Protein 1YOZ (pdb70)

B-factor: mean 30.0, std 10.06, range [9.99, 66.41]

Nearest PDB structures (foldseek):
  1yoz-assembly1_A  TM=1.009E+00  e=7.516E-15  Archaeoglobus fulgidus
  1yoz-assembly1_B  TM=9.860E-01  e=3.066E-13  Archaeoglobus fulgidus
  1yoz-assembly1_B  TM=1.009E+00  e=1.762E-16  Archaeoglobus fulgidus
  1yoz-assembly1_A  TM=9.860E-01  e=4.369E-13  Archaeoglobus fulgidus
  8g4c-assembly1_A  TM=3.241E-01  e=4.412E+00  Bacillus subtilis subsp. subtilis str. 168

InterPro domains:
  IPR013502 Uncharacterised protein AF0941 [PF14591] (1-114)
  IPR036564 AF0941-like superfamily [G3DSA:1.10.3200.10] (1-114)
  IPR036564 AF0941-like superfamily [SSF140726] (1-114)

Organism: Archaeoglobus fulgidus (strain ATCC 49558 / DSM 4304 / JCM 9628 / NBRC 100126 / VC-16) (NCBI:txid224325)

CATH classification: 1.10.3200.10

Radius of gyration: 17.91 Å; Cα contacts (8 Å, |Δi|>4): 258; chains: 2; bounding box: 42×48×42 Å

Solvent-accessible surface area: 12285 Å² total; per-residue (Å²): 44,69,63,10,11,5,1,40,0,21,21,76,16,4,36,2,67,102,65,103,84,65,55,143,69,3,73,145,6,12,26,49,163,56,0,33,90,34,1,75,63,2,0,112,75,0,11,71,16,63,130,72,61,163,14,128,95,110,30,0,73,18,0,0,72,15,0,69,54,16,0,94,63,23,0,52,86,17,0,58,112,0,35,96,51,13,93,81,125,92,153,74,79,1,70,105,140,29,21,82,84,0,7,90,48,0,44,148,14,48,162,107,38,92,49,70,9,10,0,0,19,0,20,19,123,13,3,40,6,40,98,61,114,98,62,34,127,79,0,50,154,6,0,46,51,118,50,0,20,110,24,2,72,56,4,2,111,62,0,19,74,21,57,111,69,67,161,10,122,91,109,19,0,77,16,0,1,52,12,0,47,45,12,1,84,44,31,0,51,89,28,0,92,97,0,52,109,26,0,90,87,135,69,70,131,4,139,56,141,18,41,89,103,20,23,88,86,0,11,118,53,0,38,172,20,40,148,55,107

Secondary structure (DSSP, 8-state):
--SB---HHHHHHHHHHTTSS-GGGHHHHT-HHHHHHHHHHHHHHHHHHHHTTSS-HHHHHHHHHHHHHHIIIIIHHHHHHHHHHHHTT------HHHHHHHHHHHHHHHHT-/---B---HHHHHHHHHHHTSS-GGGHHHHT-HHHHHHHHHHHHHHHHHHHHTTSS-HHHHHHHHHHHHHHHHHTHHHHHHHHHHHHHHTT--------HHHHHHHHHHHHHHHS--

Structure (mmCIF, N/CA/C/O backbone):
data_1YOZ
#
_entry.id   1YOZ
#
_cell.length_a   72.492
_cell.length_b   72.492
_cell.length_c   165.271
_cell.angle_alpha   90.00
_cell.angle_beta   90.00
_cell.angle_gamma   120.00
#
_symmetry.space_group_name_H-M   'P 61 2 2'
#
loop_
_entity.id
_entity.type
_entity.pdbx_description
1 polymer 'Hypothetical protein AF0941'
2 water water
#
loop_
_atom_site.group_PDB
_atom_site.id
_atom_site.type_symbol
_atom_site.label_atom_id
_atom_site.label_alt_id
_atom_site.label_comp_id
_atom_site.label_asym_id
_atom_site.label_entity_id
_atom_site.label_seq_id
_atom_site.pdbx_PDB_ins_code
_atom_site.Cartn_x
_atom_site.Cartn_y
_atom_site.Cartn_z
_atom_site.occupancy
_atom_site.B_iso_or_equiv
_atom_site.auth_seq_id
_atom_site.auth_comp_id
_atom_site.auth_asym_id
_atom_site.auth_atom_id
_atom_site.pdbx_PDB_model_num
ATOM 1 N N . GLY A 1 1 ? 24.343 37.614 13.486 1.00 28.16 9 GLY A N 1
ATOM 2 C CA . GLY A 1 1 ? 24.895 36.375 12.883 1.00 26.50 9 GLY A CA 1
ATOM 3 C C . GLY A 1 1 ? 24.539 36.376 11.410 1.00 26.21 9 GLY A C 1
ATOM 4 O O . GLY A 1 1 ? 23.635 37.103 10.972 1.00 26.69 9 GLY A O 1
ATOM 5 N N . HIS A 1 2 ? 25.243 35.557 10.629 1.00 25.04 10 HIS A N 1
ATOM 6 C CA . HIS A 1 2 ? 25.155 35.684 9.214 1.00 23.13 10 HIS A CA 1
ATOM 7 C C . HIS A 1 2 ? 25.704 34.538 8.362 1.00 20.20 10 HIS A C 1
ATOM 8 O O . HIS A 1 2 ? 25.731 34.701 7.159 1.00 18.66 10 HIS A O 1
ATOM 15 N N . MET A 1 3 ? 26.096 33.411 8.950 1.00 18.41 11 MET A N 1
ATOM 16 C CA . MET A 1 3 ? 26.667 32.333 8.145 1.00 18.87 11 MET A CA 1
ATOM 17 C C . MET A 1 3 ? 26.011 31.004 8.367 1.00 18.20 11 MET A C 1
ATOM 18 O O . MET A 1 3 ? 25.829 30.247 7.436 1.00 18.48 11 MET A O 1
ATOM 23 N N . LEU A 1 4 ? 25.628 30.700 9.616 1.00 17.17 12 LEU A N 1
ATOM 24 C CA . LEU A 1 4 ? 25.174 29.383 9.977 1.00 15.56 12 LEU A CA 1
ATOM 25 C C . LEU A 1 4 ? 23.737 29.046 9.526 1.00 14.22 12 LEU A C 1
ATOM 26 O O . LEU A 1 4 ? 22.788 29.765 9.877 1.00 14.26 12 LEU A O 1
ATOM 31 N N . TYR A 1 5 ? 23.588 27.948 8.796 1.00 13.08 13 TYR A N 1
ATOM 32 C CA . TYR A 1 5 ? 22.251 27.433 8.359 1.00 12.91 13 TYR A CA 1
ATOM 33 C C . TYR A 1 5 ? 22.229 25.943 8.071 1.00 15.64 13 TYR A C 1
ATOM 34 O O . TYR A 1 5 ? 22.363 25.495 6.902 1.00 15.25 13 TYR A O 1
ATOM 43 N N . ILE A 1 6 ? 22.070 25.140 9.136 1.00 14.78 14 ILE A N 1
ATOM 44 C CA . ILE A 1 6 ? 21.838 23.718 8.947 1.00 15.87 14 ILE A CA 1
ATOM 45 C C . ILE A 1 6 ? 20.385 23.586 8.549 1.00 15.87 14 ILE A C 1
ATOM 46 O O . ILE A 1 6 ? 19.515 24.262 9.138 1.00 17.45 14 ILE A O 1
ATOM 51 N N . ASN A 1 7 ? 20.133 22.767 7.531 1.00 14.48 15 ASN A N 1
ATOM 52 C CA . ASN A 1 7 ? 18.803 22.346 7.111 1.00 15.01 15 ASN A CA 1
ATOM 53 C C . ASN A 1 7 ? 18.975 21.085 6.240 1.00 16.48 15 ASN A C 1
ATOM 54 O O . ASN A 1 7 ? 19.338 21.185 5.032 1.00 15.81 15 ASN A O 1
ATOM 59 N N . SER A 1 8 ? 18.744 19.908 6.869 1.00 16.03 16 SER A N 1
ATOM 60 C CA . SER A 1 8 ? 18.992 18.564 6.292 1.00 16.45 16 SER A CA 1
ATOM 61 C C . SER A 1 8 ? 17.968 18.265 5.247 1.00 16.56 16 SER A C 1
ATOM 62 O O . SER A 1 8 ? 18.272 17.754 4.179 1.00 15.87 16 SER A O 1
ATOM 65 N N . PHE A 1 9 ? 16.723 18.617 5.526 1.00 15.90 17 PHE A N 1
ATOM 66 C CA . PHE A 1 9 ? 15.698 18.408 4.520 1.00 15.68 17 PHE A CA 1
ATOM 67 C C . PHE A 1 9 ? 15.954 19.108 3.166 1.00 16.21 17 PHE A C 1
ATOM 68 O O . PHE A 1 9 ? 15.834 18.461 2.098 1.00 16.80 17 PHE A O 1
ATOM 76 N N . LEU A 1 10 ? 16.187 20.417 3.239 1.00 13.79 18 LEU A N 1
ATOM 77 C CA . LEU A 1 10 ? 16.522 21.258 2.107 1.00 13.90 18 LEU A CA 1
ATOM 78 C C . LEU A 1 10 ? 17.741 20.712 1.305 1.00 14.21 18 LEU A C 1
ATOM 79 O O . LEU A 1 10 ? 17.658 20.537 0.097 1.00 13.94 18 LEU A O 1
ATOM 84 N N . ASP A 1 11 ? 18.848 20.433 1.985 1.00 14.63 19 ASP A N 1
ATOM 85 C CA . ASP A 1 11 ? 20.030 19.891 1.296 1.00 15.03 19 ASP A CA 1
ATOM 86 C C . ASP A 1 11 ? 19.764 18.527 0.619 1.00 16.08 19 ASP A C 1
ATOM 87 O O . ASP A 1 11 ? 20.241 18.286 -0.484 1.00 18.34 19 ASP A O 1
ATOM 92 N N . ARG A 1 12 ? 19.033 17.648 1.277 1.00 16.09 20 ARG A N 1
ATOM 93 C CA . ARG A 1 12 ? 18.643 16.363 0.691 1.00 19.78 20 ARG A CA 1
ATOM 94 C C . ARG A 1 12 ? 17.706 16.479 -0.483 1.00 19.76 20 ARG A C 1
ATOM 95 O O . ARG A 1 12 ? 17.744 15.654 -1.402 1.00 20.08 20 ARG A O 1
ATOM 103 N N . MET A 1 13 ? 16.797 17.448 -0.432 1.00 20.07 21 MET A N 1
ATOM 104 C CA . MET A 1 13 ? 15.961 17.729 -1.597 1.00 20.06 21 MET A CA 1
ATOM 105 C C . MET A 1 13 ? 16.813 18.178 -2.771 1.00 20.44 21 MET A C 1
ATOM 106 O O . MET A 1 13 ? 16.614 17.711 -3.903 1.00 21.56 21 MET A O 1
ATOM 111 N N . GLY A 1 14 ? 17.740 19.094 -2.501 1.00 19.77 22 GLY A N 1
ATOM 112 C CA . GLY A 1 14 ? 18.678 19.621 -3.522 1.00 20.34 22 GLY A CA 1
ATOM 113 C C . GLY A 1 14 ? 19.563 18.528 -4.156 1.00 19.88 22 GLY A C 1
ATOM 114 O O . GLY A 1 14 ? 19.786 18.529 -5.388 1.00 19.59 22 GLY A O 1
ATOM 115 N N . GLU A 1 15 ? 20.030 17.576 -3.345 1.00 20.24 23 GLU A N 1
ATOM 116 C CA . GLU A 1 15 ? 20.799 16.409 -3.863 1.00 19.30 23 GLU A CA 1
ATOM 117 C C . GLU A 1 15 ? 19.992 15.625 -4.921 1.00 19.96 23 GLU A C 1
ATOM 118 O O . GLU A 1 15 ? 20.547 15.209 -5.984 1.00 20.21 23 GLU A O 1
ATOM 124 N N . ILE A 1 16 ? 18.711 15.424 -4.647 1.00 19.16 24 ILE A N 1
ATOM 125 C CA . ILE A 1 16 ? 17.838 14.611 -5.510 1.00 20.22 24 ILE A CA 1
ATOM 126 C C . ILE A 1 16 ? 17.519 15.394 -6.774 1.00 21.80 24 ILE A C 1
ATOM 127 O O . ILE A 1 16 ? 17.620 14.865 -7.873 1.00 20.33 24 ILE A O 1
ATOM 132 N N . ILE A 1 17 ? 17.170 16.666 -6.614 1.00 22.71 25 ILE A N 1
ATOM 133 C CA . ILE A 1 17 ? 16.817 17.508 -7.748 1.00 25.32 25 ILE A CA 1
ATOM 134 C C . ILE A 1 17 ? 18.007 17.768 -8.708 1.00 26.08 25 ILE A C 1
ATOM 135 O O . ILE A 1 17 ? 17.820 17.887 -9.933 1.00 26.49 25 ILE A O 1
ATOM 140 N N . ARG A 1 18 ? 19.209 17.891 -8.152 1.00 25.72 26 ARG A N 1
ATOM 141 C CA . ARG A 1 18 ? 20.427 18.028 -8.963 1.00 27.26 26 ARG A CA 1
ATOM 142 C C . ARG A 1 18 ? 20.860 16.693 -9.618 1.00 27.61 26 ARG A C 1
ATOM 143 O O . ARG A 1 18 ? 21.847 16.659 -10.359 1.00 29.16 26 ARG A O 1
ATOM 151 N N . GLY A 1 19 ? 20.144 15.607 -9.323 1.00 27.59 27 GLY A N 1
ATOM 152 C CA . GLY A 1 19 ? 20.466 14.308 -9.903 1.00 27.61 27 GLY A CA 1
ATOM 153 C C . GLY A 1 19 ? 21.747 13.742 -9.328 1.00 27.99 27 GLY A C 1
ATOM 154 O O . GLY A 1 19 ? 22.402 12.899 -9.981 1.00 28.43 27 GLY A O 1
ATOM 155 N N . GLU A 1 20 ? 22.104 14.188 -8.112 1.00 26.54 28 GLU A N 1
ATOM 156 C CA . GLU A 1 20 ? 23.268 13.632 -7.396 1.00 25.93 28 GLU A CA 1
ATOM 157 C C . GLU A 1 20 ? 22.924 12.409 -6.582 1.00 25.47 28 GLU A C 1
ATOM 158 O O . GLU A 1 20 ? 23.807 11.661 -6.200 1.00 25.80 28 GLU A O 1
ATOM 164 N N . LYS A 1 21 ? 21.646 12.214 -6.290 1.00 24.86 29 LYS A N 1
ATOM 165 C CA . LYS A 1 21 ? 21.191 11.014 -5.579 1.00 24.91 29 LYS A CA 1
ATOM 166 C C . LYS A 1 21 ? 19.946 10.514 -6.263 1.00 24.61 29 LYS A C 1
ATOM 167 O O . LYS A 1 21 ? 19.220 11.293 -6.858 1.00 23.91 29 LYS A O 1
ATOM 173 N N . SER A 1 22 ? 19.700 9.209 -6.165 1.00 24.94 30 SER A N 1
ATOM 174 C CA . SER A 1 22 ? 18.600 8.552 -6.846 1.00 25.50 30 SER A CA 1
ATOM 175 C C . SER A 1 22 ? 17.255 9.157 -6.471 1.00 26.87 30 SER A C 1
ATOM 176 O O . SER A 1 22 ? 17.012 9.434 -5.316 1.00 27.03 30 SER A O 1
ATOM 179 N N . VAL A 1 23 ? 16.373 9.318 -7.443 1.00 29.15 31 VAL A N 1
ATOM 180 C CA . VAL A 1 23 ? 14.985 9.739 -7.195 1.00 30.75 31 VAL A CA 1
ATOM 181 C C . VAL A 1 23 ? 14.203 8.760 -6.274 1.00 32.35 31 VAL A C 1
ATOM 182 O O . VAL A 1 23 ? 13.187 9.125 -5.674 1.00 32.82 31 VAL A O 1
ATOM 186 N N . GLU A 1 24 ? 14.723 7.550 -6.106 1.00 33.32 32 GLU A N 1
ATOM 187 C CA . GLU A 1 24 ? 14.167 6.563 -5.196 1.00 35.17 32 GLU A CA 1
ATOM 188 C C . GLU A 1 24 ? 14.193 7.073 -3.758 1.00 35.07 32 GLU A C 1
ATOM 189 O O . GLU A 1 24 ? 13.317 6.773 -2.955 1.00 35.28 32 GLU A O 1
ATOM 195 N N . GLU A 1 25 ? 15.199 7.876 -3.455 1.00 35.39 33 GLU A N 1
ATOM 196 C CA . GLU A 1 25 ? 15.367 8.446 -2.141 1.00 34.99 33 GLU A CA 1
ATOM 197 C C . GLU A 1 25 ? 14.233 9.390 -1.737 1.00 34.29 33 GLU A C 1
ATOM 198 O O . GLU A 1 25 ? 14.058 9.637 -0.544 1.00 34.95 33 GLU A O 1
ATOM 204 N N . ALA A 1 26 ? 13.464 9.894 -2.709 1.00 33.19 34 ALA A N 1
ATOM 205 C CA . ALA A 1 26 ? 12.359 10.821 -2.439 1.00 32.83 34 ALA A CA 1
ATOM 206 C C . ALA A 1 26 ? 11.316 10.201 -1.519 1.00 33.96 34 ALA A C 1
ATOM 207 O O . ALA A 1 26 ? 10.635 10.926 -0.777 1.00 33.55 34 ALA A O 1
ATOM 209 N N . ASP A 1 27 ? 11.237 8.864 -1.549 1.00 34.29 35 ASP A N 1
ATOM 210 C CA . ASP A 1 27 ? 10.234 8.120 -0.835 1.00 35.49 35 ASP A CA 1
ATOM 211 C C . ASP A 1 27 ? 10.393 8.234 0.690 1.00 35.20 35 ASP A C 1
ATOM 212 O O . ASP A 1 27 ? 9.409 8.553 1.392 1.00 34.23 35 ASP A O 1
ATOM 217 N N . LYS A 1 28 ? 11.598 7.948 1.198 1.00 34.02 36 LYS A N 1
ATOM 218 C CA . LYS A 1 28 ? 11.868 8.118 2.620 1.00 34.14 36 LYS A CA 1
ATOM 219 C C . LYS A 1 28 ? 11.829 9.592 2.999 1.00 33.75 36 LYS A C 1
ATOM 220 O O . LYS A 1 28 ? 11.356 9.942 4.070 1.00 33.70 36 LYS A O 1
ATOM 226 N N . LEU A 1 29 ? 12.327 10.450 2.115 1.00 33.49 37 LEU A N 1
ATOM 227 C CA . LEU A 1 29 ? 12.291 11.892 2.354 1.00 32.51 37 LEU A CA 1
ATOM 228 C C . LEU A 1 29 ? 10.873 12.423 2.424 1.00 32.96 37 LEU A C 1
ATOM 229 O O . LEU A 1 29 ? 10.602 13.308 3.199 1.00 33.76 37 LEU A O 1
ATOM 234 N N . LEU A 1 30 ? 9.955 11.900 1.614 1.00 33.42 38 LEU A N 1
ATOM 235 C CA . LEU A 1 30 ? 8.633 12.507 1.580 1.00 33.77 38 LEU A CA 1
ATOM 236 C C . LEU A 1 30 ? 7.693 11.959 2.654 1.00 33.80 38 LEU A C 1
ATOM 237 O O . LEU A 1 30 ? 6.489 12.161 2.606 1.00 34.63 38 LEU A O 1
ATOM 242 N N . ASP A 1 31 ? 8.295 11.295 3.629 1.00 33.46 39 ASP A N 1
ATOM 243 C CA . ASP A 1 31 ? 7.624 10.713 4.763 1.00 33.04 39 ASP A CA 1
ATOM 244 C C . ASP A 1 31 ? 7.584 11.698 5.930 1.00 31.75 39 ASP A C 1
ATOM 245 O O . ASP A 1 31 ? 8.611 11.984 6.514 1.00 32.44 39 ASP A O 1
ATOM 250 N N . GLN A 1 32 ? 6.407 12.180 6.311 1.00 31.32 40 GLN A N 1
ATOM 251 C CA . GLN A 1 32 ? 6.343 13.257 7.317 1.00 30.36 40 GLN A CA 1
ATOM 252 C C . GLN A 1 32 ? 6.984 12.968 8.688 1.00 30.39 40 GLN A C 1
ATOM 253 O O . GLN A 1 32 ? 7.479 13.884 9.360 1.00 30.81 40 GLN A O 1
ATOM 259 N N . LYS A 1 33 ? 6.993 11.697 9.085 1.00 30.14 41 LYS A N 1
ATOM 260 C CA . LYS A 1 33 ? 7.629 11.255 10.298 1.00 29.60 41 LYS A CA 1
ATOM 261 C C . LYS A 1 33 ? 9.134 11.396 10.183 1.00 28.69 41 LYS A C 1
ATOM 262 O O . LYS A 1 33 ? 9.781 11.835 11.128 1.00 27.33 41 LYS A O 1
ATOM 268 N N . ASN A 1 34 ? 9.710 10.997 9.050 1.00 26.92 42 ASN A N 1
ATOM 269 C CA . ASN A 1 34 ? 11.143 11.217 8.854 1.00 27.00 42 ASN A CA 1
ATOM 270 C C . ASN A 1 34 ? 11.451 12.718 8.765 1.00 25.14 42 ASN A C 1
ATOM 271 O O . ASN A 1 34 ? 12.475 13.156 9.242 1.00 25.79 42 ASN A O 1
ATOM 276 N N . ILE A 1 35 ? 10.584 13.492 8.121 1.00 25.49 43 ILE A N 1
ATOM 277 C CA . ILE A 1 35 ? 10.796 14.939 8.005 1.00 25.01 43 ILE A CA 1
ATOM 278 C C . ILE A 1 35 ? 10.829 15.598 9.396 1.00 25.69 43 ILE A C 1
ATOM 279 O O . ILE A 1 35 ? 11.769 16.306 9.758 1.00 24.17 43 ILE A O 1
ATOM 284 N N . PHE A 1 36 ? 9.795 15.316 10.188 1.00 26.64 44 PHE A N 1
ATOM 285 C CA . PHE A 1 36 ? 9.765 15.765 11.575 1.00 26.69 44 PHE A CA 1
ATOM 286 C C . PHE A 1 36 ? 11.068 15.378 12.300 1.00 26.59 44 PHE A C 1
ATOM 287 O O . PHE A 1 36 ? 11.719 16.211 12.928 1.00 24.93 44 PHE A O 1
ATOM 295 N N . GLU A 1 37 ? 11.496 14.120 12.171 1.0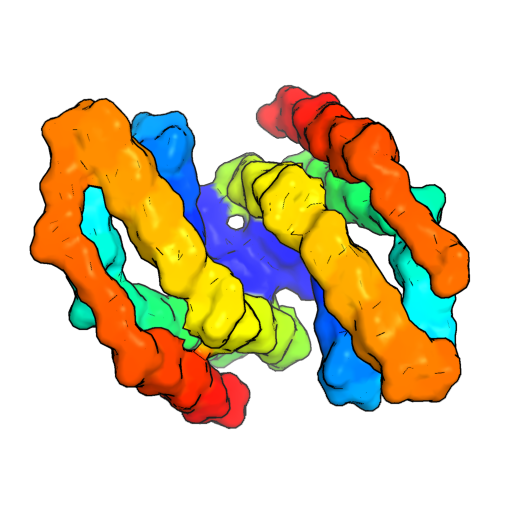0 26.76 45 GLU A N 1
ATOM 296 C CA . GLU A 1 37 ? 12.766 13.717 12.786 1.00 26.80 45 GLU A CA 1
ATOM 297 C C . GLU A 1 37 ? 14.007 14.456 12.275 1.00 25.87 45 GLU A C 1
ATOM 298 O O . GLU A 1 37 ? 14.942 14.691 13.052 1.00 26.08 45 GLU A O 1
ATOM 304 N N . MET A 1 38 ? 14.071 14.736 10.960 1.00 24.16 46 MET A N 1
ATOM 305 C CA . MET A 1 38 ? 15.214 15.442 10.388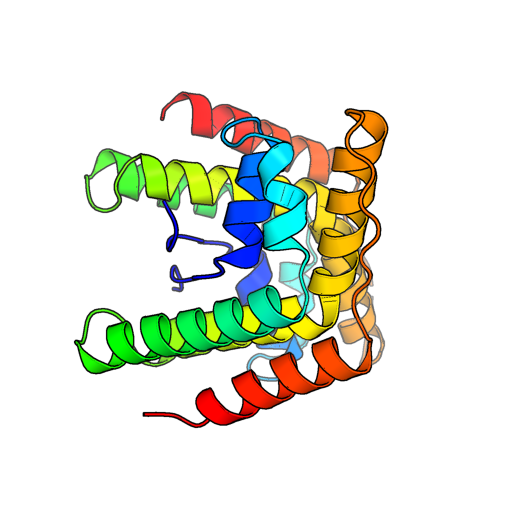 1.00 23.13 46 MET A CA 1
ATOM 306 C C . MET A 1 38 ? 15.405 16.783 11.055 1.00 21.96 46 MET A C 1
ATOM 307 O O . MET A 1 38 ? 16.516 17.174 11.364 1.00 22.73 46 MET A O 1
ATOM 312 N N . PHE A 1 39 ? 14.304 17.520 11.181 1.00 21.74 47 PHE A N 1
ATOM 313 C CA . PHE A 1 39 ? 14.306 18.834 11.854 1.00 21.83 47 PHE A CA 1
ATOM 314 C C . PHE A 1 39 ? 14.647 18.759 13.319 1.00 22.32 47 PHE A C 1
ATOM 315 O O . PHE A 1 39 ? 15.375 19.591 13.824 1.00 22.78 47 PHE A O 1
ATOM 323 N N . ARG A 1 40 ? 14.198 17.697 13.994 1.00 23.31 48 ARG A N 1
ATOM 324 C CA . ARG A 1 40 ? 14.607 17.492 15.390 1.00 24.19 48 ARG A CA 1
ATOM 325 C C . ARG A 1 40 ? 16.102 17.384 15.549 1.00 23.55 48 ARG A C 1
ATOM 326 O O . ARG A 1 40 ? 16.702 18.054 16.382 1.00 22.79 48 ARG A O 1
ATOM 334 N N . SER A 1 41 ? 16.700 16.531 14.724 1.00 23.42 49 SER A N 1
ATOM 335 C CA . SER A 1 41 ? 18.142 16.343 14.665 1.00 23.25 49 SER A CA 1
ATOM 336 C C . SER A 1 41 ? 18.907 17.652 14.323 1.00 21.75 49 SER A C 1
ATOM 337 O O . SER A 1 41 ? 19.896 18.009 14.960 1.00 21.07 49 SER A O 1
ATOM 340 N N . ASP A 1 42 ? 18.423 18.376 13.310 1.00 21.23 50 ASP A N 1
ATOM 341 C CA . ASP A 1 42 ? 18.907 19.723 13.012 1.00 19.72 50 ASP A CA 1
ATOM 342 C C . ASP A 1 42 ? 18.872 20.565 14.263 1.00 19.55 50 ASP A C 1
ATOM 343 O O . ASP A 1 42 ? 19.899 21.142 14.646 1.00 17.36 50 ASP A O 1
ATOM 348 N N . CYS A 1 43 ? 17.714 20.603 14.939 1.00 20.41 51 CYS A N 1
ATOM 349 C CA . CYS A 1 43 ? 17.640 21.403 16.190 1.00 21.64 51 CYS A CA 1
ATOM 350 C C . CYS A 1 43 ? 18.680 20.968 17.203 1.00 22.69 51 CYS A C 1
ATOM 351 O O . CYS A 1 43 ? 19.362 21.816 17.781 1.00 22.00 51 CYS A O 1
ATOM 354 N N . GLU A 1 44 ? 18.841 19.647 17.356 1.00 24.22 52 GLU A N 1
ATOM 355 C CA . GLU A 1 44 ? 19.754 19.108 18.369 1.00 27.07 52 GLU A CA 1
ATOM 356 C C . GLU A 1 44 ? 21.169 19.470 17.996 1.00 26.83 52 GLU A C 1
ATOM 357 O O . GLU A 1 44 ? 21.955 19.814 18.862 1.00 27.57 52 GLU A O 1
ATOM 363 N N . GLU A 1 45 ? 21.494 19.383 16.696 1.00 26.84 53 GLU A N 1
ATOM 364 C CA . GLU A 1 45 ? 22.841 19.697 16.220 1.00 25.86 53 GLU A CA 1
ATOM 365 C C . GLU A 1 45 ? 23.167 21.164 16.404 1.00 24.31 53 GLU A C 1
ATOM 366 O O . GLU A 1 45 ? 24.232 21.495 16.883 1.00 24.14 53 GLU A O 1
ATOM 372 N N . ILE A 1 46 ? 22.237 22.051 16.069 1.00 24.14 54 ILE A N 1
ATOM 373 C CA . ILE A 1 46 ? 22.466 23.496 16.179 1.00 23.50 54 ILE A CA 1
ATOM 374 C C . ILE A 1 46 ? 22.718 23.891 17.637 1.00 24.41 54 ILE A C 1
ATOM 375 O O . ILE A 1 46 ? 23.662 24.652 17.988 1.00 23.70 54 ILE A O 1
ATOM 380 N N . LEU A 1 47 ? 21.853 23.344 18.485 1.00 25.75 55 LEU A N 1
ATOM 381 C CA . LEU A 1 47 ? 21.953 23.540 19.929 1.00 27.72 55 LEU A CA 1
ATOM 382 C C . LEU A 1 47 ? 23.282 23.047 20.499 1.00 27.43 55 LEU A C 1
ATOM 383 O O . LEU A 1 47 ? 23.870 23.741 21.326 1.00 26.85 55 LEU A O 1
ATOM 388 N N . ASN A 1 48 ? 23.732 21.861 20.067 1.00 28.45 56 ASN A N 1
ATOM 389 C CA . ASN A 1 48 ? 25.056 21.344 20.454 1.00 29.97 56 ASN A CA 1
ATOM 390 C C . ASN A 1 48 ? 26.194 22.261 20.081 1.00 30.49 56 ASN A C 1
ATOM 391 O O . ASN A 1 48 ? 27.091 22.465 20.894 1.00 30.69 56 ASN A O 1
ATOM 396 N N . LEU A 1 49 ? 26.137 22.869 18.884 1.00 30.21 57 LEU A N 1
ATOM 397 C CA . LEU A 1 49 ? 27.103 23.929 18.485 1.00 29.04 57 LEU A CA 1
ATOM 398 C C . LEU A 1 49 ? 27.150 25.096 19.453 1.00 29.49 57 LEU A C 1
ATOM 399 O O . LEU A 1 49 ? 28.224 25.613 19.766 1.00 29.09 57 LEU A O 1
ATOM 404 N N . TYR A 1 50 ? 25.979 25.543 19.905 1.00 30.13 58 TYR A N 1
ATOM 405 C CA . TYR A 1 50 ? 25.896 26.578 20.912 1.00 30.56 58 TYR A CA 1
ATOM 406 C C . TYR A 1 50 ? 26.475 26.091 22.260 1.00 31.13 58 TYR A C 1
ATOM 407 O O . TYR A 1 50 ? 27.311 26.745 22.833 1.00 30.63 58 TYR A O 1
ATOM 416 N N . LYS A 1 51 ? 26.034 24.926 22.731 1.00 32.62 59 LYS A N 1
ATOM 417 C CA . LYS A 1 51 ? 26.459 24.403 24.026 1.00 34.21 59 LYS A CA 1
ATOM 418 C C . LYS A 1 51 ? 27.977 24.231 24.103 1.00 35.16 59 LYS A C 1
ATOM 419 O O . LYS A 1 51 ? 28.590 24.622 25.097 1.00 36.15 59 LYS A O 1
ATOM 425 N N . SER A 1 52 ? 28.583 23.737 23.027 1.00 35.23 60 SER A N 1
ATOM 426 C CA . SER A 1 52 ? 30.014 23.492 22.973 1.00 35.99 60 SER A CA 1
ATOM 427 C C . SER A 1 52 ? 30.849 24.723 22.633 1.00 36.42 60 SER A C 1
ATOM 428 O O . SER A 1 52 ? 32.071 24.625 22.498 1.00 36.68 60 SER A O 1
ATOM 431 N N . GLY A 1 53 ? 30.194 25.862 22.447 1.00 35.60 61 GLY A N 1
ATOM 432 C CA . GLY A 1 53 ? 30.878 27.079 22.001 1.00 34.81 61 GLY A CA 1
ATOM 433 C C . GLY A 1 53 ? 31.415 27.111 20.572 1.00 34.54 61 GLY A C 1
ATOM 434 O O . GLY A 1 53 ? 32.119 28.052 20.218 1.00 34.12 61 GLY A O 1
ATOM 435 N N . LYS A 1 54 ? 31.090 26.092 19.766 1.00 34.41 62 LYS A N 1
ATOM 436 C CA . LYS A 1 54 ? 31.579 25.978 18.392 1.00 34.21 62 LYS A CA 1
ATOM 437 C C . LYS A 1 54 ? 30.961 26.997 17.448 1.00 34.03 62 LYS A C 1
ATOM 438 O O . LYS A 1 54 ? 31.574 27.397 16.478 1.00 34.42 62 LYS A O 1
ATOM 444 N N . ALA A 1 55 ? 29.727 27.392 17.734 1.00 33.18 63 ALA A N 1
ATOM 445 C CA . ALA A 1 55 ? 29.062 28.456 17.023 1.00 32.24 63 ALA A CA 1
ATOM 446 C C . ALA A 1 55 ? 28.592 29.440 18.050 1.00 31.26 63 ALA A C 1
ATOM 447 O O . ALA A 1 55 ? 28.019 29.057 19.065 1.00 31.27 63 ALA A O 1
ATOM 449 N N . GLU A 1 56 ? 28.819 30.711 17.796 1.00 30.94 64 GLU A N 1
ATOM 450 C CA . GLU A 1 56 ? 28.283 31.720 18.685 1.00 32.54 64 GLU A CA 1
ATOM 451 C C . GLU A 1 56 ? 26.765 31.777 18.707 1.00 31.26 64 GLU A C 1
ATOM 452 O O . GLU A 1 56 ? 26.099 31.471 17.720 1.00 28.73 64 GLU A O 1
ATOM 458 N N . LYS A 1 57 ? 26.246 32.249 19.839 1.00 31.74 65 LYS A N 1
ATOM 459 C CA . LYS A 1 57 ? 24.829 32.341 20.072 1.00 31.43 65 LYS A CA 1
ATOM 460 C C . LYS A 1 57 ? 24.096 33.040 18.937 1.00 30.63 65 LYS A C 1
ATOM 461 O O . LYS A 1 57 ? 23.041 32.585 18.534 1.00 30.76 65 LYS A O 1
ATOM 467 N N . GLU A 1 58 ? 24.635 34.142 18.430 1.00 29.83 66 GLU A N 1
ATOM 468 C CA . GLU A 1 58 ? 23.980 34.878 17.346 1.00 29.60 66 GLU A CA 1
ATOM 469 C C . GLU A 1 58 ? 23.858 34.108 16.025 1.00 27.65 66 GLU A C 1
ATOM 470 O O . GLU A 1 58 ? 22.951 34.370 15.262 1.00 27.11 66 GLU A O 1
ATOM 476 N N . GLU A 1 59 ? 24.814 33.222 15.739 1.00 26.35 67 GLU A N 1
ATOM 477 C CA . GLU A 1 59 ? 24.769 32.395 14.543 1.00 23.92 67 GLU A CA 1
ATOM 478 C C . GLU A 1 59 ? 23.738 31.289 14.761 1.00 23.22 67 GLU A C 1
ATOM 479 O O . GLU A 1 59 ? 22.976 30.914 13.855 1.00 19.88 67 GLU A O 1
ATOM 485 N N . VAL A 1 60 ? 23.701 30.745 15.974 1.00 22.32 68 VAL A N 1
ATOM 486 C CA . VAL A 1 60 ? 22.675 29.726 16.227 1.00 22.55 68 VAL A CA 1
ATOM 487 C C . VAL A 1 60 ? 21.290 30.352 16.247 1.00 21.34 68 VAL A C 1
ATOM 488 O O . VAL A 1 60 ? 20.360 29.730 15.779 1.00 20.23 68 VAL A O 1
ATOM 492 N N . GLN A 1 61 ? 21.148 31.599 16.724 1.00 21.66 69 GLN A N 1
ATOM 493 C CA 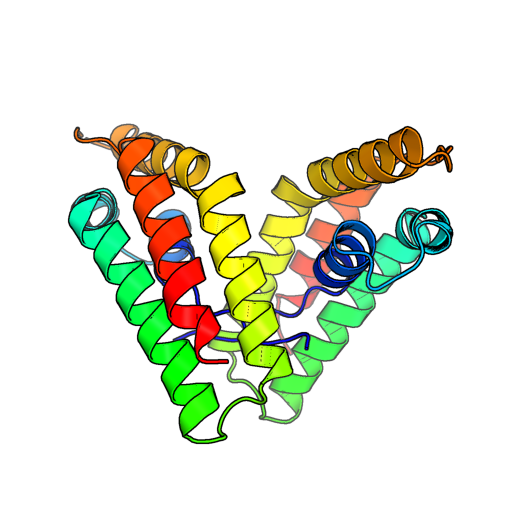. GLN A 1 61 ? 19.816 32.227 16.691 1.00 21.43 69 GLN A CA 1
ATOM 494 C C . GLN A 1 61 ? 19.370 32.459 15.249 1.00 20.84 69 GLN A C 1
ATOM 495 O O . GLN A 1 61 ? 18.193 32.334 14.903 1.00 20.65 69 GLN A O 1
ATOM 501 N N . ARG A 1 62 ? 20.318 32.828 14.405 1.00 19.01 70 ARG A N 1
ATOM 502 C CA . ARG A 1 62 ? 19.999 33.089 12.993 1.00 18.38 70 ARG A CA 1
ATOM 503 C C . ARG A 1 62 ? 19.531 31.788 12.367 1.00 16.90 70 ARG A C 1
ATOM 504 O O . ARG A 1 62 ? 18.579 31.766 11.575 1.00 15.77 70 ARG A O 1
ATOM 512 N N . ASN A 1 63 ? 20.230 30.701 12.684 1.00 16.04 71 ASN A N 1
ATOM 513 C CA . ASN A 1 63 ? 19.886 29.416 12.103 1.00 16.45 71 ASN A CA 1
ATOM 514 C C . ASN A 1 63 ? 18.489 28.989 12.549 1.00 16.72 71 ASN A C 1
ATOM 515 O O . ASN A 1 63 ? 17.752 28.398 11.779 1.00 15.67 71 ASN A O 1
ATOM 520 N N . PHE A 1 64 ? 18.135 29.247 13.813 1.00 18.00 72 PHE A N 1
ATOM 521 C CA . PHE A 1 64 ? 16.794 28.857 14.243 1.00 18.53 72 PHE A CA 1
ATOM 522 C C . PHE A 1 64 ? 15.707 29.684 13.575 1.00 19.18 72 PHE A C 1
ATOM 523 O O . PHE A 1 64 ? 14.686 29.133 13.181 1.00 20.90 72 PHE A O 1
ATOM 531 N N . TYR A 1 65 ? 15.940 30.987 13.442 1.00 19.00 73 TYR A N 1
ATOM 532 C CA . TYR A 1 65 ? 15.019 31.889 12.764 1.00 19.44 73 TYR A CA 1
ATOM 533 C C . TYR A 1 65 ? 14.857 31.446 11.311 1.00 18.45 73 TYR A C 1
ATOM 534 O O . TYR A 1 65 ? 13.753 31.370 10.796 1.00 17.80 73 TYR A O 1
ATOM 543 N N . LEU A 1 66 ? 15.957 31.110 10.644 1.00 16.46 74 LEU A N 1
ATOM 544 C CA . LEU A 1 66 ? 15.831 30.653 9.259 1.00 16.03 74 LEU A CA 1
ATOM 545 C C . LEU A 1 66 ? 15.121 29.337 9.168 1.00 15.58 74 LEU A C 1
ATOM 546 O O . LEU A 1 66 ? 14.355 29.150 8.246 1.00 17.22 74 LEU A O 1
ATOM 551 N N . LEU A 1 67 ? 15.427 28.413 10.089 1.00 15.50 75 LEU A N 1
ATOM 552 C CA . LEU A 1 67 ? 14.842 27.062 10.067 1.00 16.12 75 LEU A CA 1
ATOM 553 C C . LEU A 1 67 ? 13.331 27.158 10.309 1.00 18.08 75 LEU A C 1
ATOM 554 O O . LEU A 1 67 ? 12.560 26.584 9.571 1.00 17.80 75 LEU A O 1
ATOM 559 N N . LYS A 1 68 ? 12.931 27.897 11.339 1.00 18.31 76 LYS A N 1
ATOM 560 C CA . LYS A 1 68 ? 11.481 28.149 11.536 1.00 20.47 76 LYS A CA 1
ATOM 561 C C . LYS A 1 68 ? 10.779 28.806 10.368 1.00 19.85 76 LYS A C 1
ATOM 562 O O . LYS A 1 68 ? 9.692 28.384 9.958 1.00 21.11 76 LYS A O 1
ATOM 568 N N . THR A 1 69 ? 11.371 29.849 9.813 1.00 21.15 77 THR A N 1
ATOM 569 C CA . THR A 1 69 ? 10.796 30.478 8.646 1.00 20.77 77 THR A CA 1
ATOM 570 C C . THR A 1 69 ? 10.751 29.554 7.425 1.00 20.49 77 THR A C 1
ATOM 571 O O . THR A 1 69 ? 9.743 29.593 6.649 1.00 19.62 77 THR A O 1
ATOM 575 N N . TYR A 1 70 ? 11.796 28.718 7.238 1.00 19.01 78 TYR A N 1
ATOM 576 C CA . TYR A 1 70 ? 11.718 27.667 6.187 1.00 18.04 78 TYR A CA 1
ATOM 577 C C . TYR A 1 70 ? 10.496 26.724 6.389 1.00 19.34 78 TYR A C 1
ATOM 578 O O . TYR A 1 70 ? 9.759 26.439 5.442 1.00 18.07 78 TYR A O 1
ATOM 587 N N . VAL A 1 71 ? 10.326 26.186 7.610 1.00 19.75 79 VAL A N 1
ATOM 588 C CA . VAL A 1 71 ? 9.235 25.247 7.858 1.00 20.32 79 VAL A CA 1
ATOM 589 C C . VAL A 1 71 ? 7.869 25.878 7.581 1.00 22.02 79 VAL A C 1
ATOM 590 O O . VAL A 1 71 ? 7.017 25.250 6.915 1.00 20.52 79 VAL A O 1
ATOM 594 N N . VAL A 1 72 ? 7.674 27.091 8.127 1.00 22.22 80 VAL A N 1
ATOM 595 C CA . VAL A 1 72 ? 6.407 27.845 8.022 1.00 23.70 80 VAL A CA 1
ATOM 596 C C . VAL A 1 72 ? 6.171 28.313 6.610 1.00 24.60 80 VAL A C 1
ATOM 597 O O . VAL A 1 72 ? 5.064 28.140 6.085 1.00 25.75 80 VAL A O 1
ATOM 601 N N . SER A 1 73 ? 7.194 28.870 5.962 1.00 24.54 81 SER A N 1
ATOM 602 C CA . SER A 1 73 ? 7.004 29.482 4.657 1.00 26.00 81 SER A CA 1
ATOM 603 C C . SER A 1 73 ? 7.308 28.634 3.414 1.00 25.85 81 SER A C 1
ATOM 604 O O . SER A 1 73 ? 6.796 28.959 2.345 1.00 26.78 81 SER A O 1
ATOM 607 N N . GLN A 1 74 ? 8.157 27.612 3.507 1.00 25.96 82 GLN A N 1
ATOM 608 C CA . GLN A 1 74 ? 8.615 26.913 2.283 1.00 25.09 82 GLN A CA 1
ATOM 609 C C . GLN A 1 74 ? 8.440 25.401 2.296 1.00 23.63 82 GLN A C 1
ATOM 610 O O . GLN A 1 74 ? 8.325 24.780 1.244 1.00 23.32 82 GLN A O 1
ATOM 616 N N . LEU A 1 75 ? 8.380 24.804 3.470 1.00 20.69 83 LEU A N 1
ATOM 617 C CA . LEU A 1 75 ? 8.386 23.357 3.544 1.00 21.52 83 LEU A CA 1
ATOM 618 C C . LEU A 1 75 ? 7.244 22.708 2.780 1.00 21.71 83 LEU A C 1
ATOM 619 O O . LEU A 1 75 ? 7.457 21.732 2.030 1.00 21.09 83 LEU A O 1
ATOM 624 N N . SER A 1 76 ? 6.026 23.255 2.939 1.00 21.87 84 SER A N 1
ATOM 625 C CA . SER A 1 76 ? 4.861 22.698 2.221 1.00 22.30 84 SER A CA 1
ATOM 626 C C . SER A 1 76 ? 5.014 22.790 0.725 1.00 22.63 84 SER A C 1
ATOM 627 O O . SER A 1 76 ? 4.596 21.906 -0.008 1.00 25.44 84 SER A O 1
ATOM 630 N N . ILE A 1 77 ? 5.607 23.866 0.242 1.00 23.45 85 ILE A N 1
ATOM 631 C CA . ILE A 1 77 ? 5.772 24.041 -1.189 1.00 23.36 85 ILE A CA 1
ATOM 632 C C . ILE A 1 77 ? 6.850 23.076 -1.674 1.00 23.60 85 ILE A C 1
ATOM 633 O O . ILE A 1 77 ? 6.672 22.418 -2.706 1.00 21.95 85 ILE A O 1
ATOM 638 N N . HIS A 1 78 ? 7.964 23.007 -0.937 1.00 24.17 86 HIS A N 1
ATOM 639 C CA . HIS A 1 78 ? 9.045 22.125 -1.317 1.00 24.68 86 HIS A CA 1
ATOM 640 C C . HIS A 1 78 ? 8.620 20.684 -1.343 1.00 24.46 86 HIS A C 1
ATOM 641 O O . HIS A 1 78 ? 8.955 19.984 -2.275 1.00 25.44 86 HIS A O 1
ATOM 648 N N . PHE A 1 79 ? 7.909 20.222 -0.324 1.00 25.50 87 PHE A N 1
ATOM 649 C CA . PHE A 1 79 ? 7.401 18.838 -0.297 1.00 26.32 87 PHE A CA 1
ATOM 650 C C . PHE A 1 79 ? 6.622 18.500 -1.592 1.00 27.67 87 PHE A C 1
ATOM 651 O O . PHE A 1 79 ? 6.793 17.413 -2.201 1.00 25.95 87 PHE A O 1
ATOM 659 N N . GLU A 1 80 ? 5.730 19.419 -1.988 1.00 29.83 88 GLU A N 1
ATOM 660 C CA . GLU A 1 80 ? 4.879 19.198 -3.160 1.00 32.15 88 GLU A CA 1
ATOM 661 C C . GLU A 1 80 ? 5.729 19.197 -4.437 1.00 32.63 88 GLU A C 1
ATOM 662 O O . GLU A 1 80 ? 5.571 18.293 -5.273 1.00 33.52 88 GLU A O 1
ATOM 668 N N . ARG A 1 81 ? 6.651 20.168 -4.546 1.00 33.02 89 ARG A N 1
ATOM 669 C CA . ARG A 1 81 ? 7.632 20.220 -5.642 1.00 34.81 89 ARG A CA 1
ATOM 670 C C . ARG A 1 81 ? 8.370 18.917 -5.780 1.00 34.53 89 ARG A C 1
ATOM 671 O O . ARG A 1 81 ? 8.435 18.371 -6.880 1.00 34.88 89 ARG A O 1
ATOM 679 N N . LEU A 1 82 ? 8.934 18.415 -4.678 1.00 33.50 90 LEU A N 1
ATOM 680 C CA . LEU A 1 82 ? 9.665 17.143 -4.715 1.00 32.82 90 LEU A CA 1
ATOM 681 C C . LEU A 1 82 ? 8.739 15.948 -4.973 1.00 33.64 90 LEU A C 1
ATOM 682 O O . LEU A 1 82 ? 9.104 15.005 -5.671 1.00 33.72 90 LEU A O 1
ATOM 687 N N . LYS A 1 83 ? 7.534 15.979 -4.403 1.00 33.86 91 LYS A N 1
ATOM 688 C CA . LYS A 1 83 ? 6.545 14.975 -4.713 1.00 34.51 91 LYS A CA 1
ATOM 689 C C . LYS A 1 83 ? 6.266 14.992 -6.236 1.00 35.60 91 LYS A C 1
ATOM 690 O O . LYS A 1 83 ? 6.259 13.946 -6.882 1.00 35.41 91 LYS A O 1
ATOM 696 N N . GLU A 1 84 ? 6.116 16.183 -6.811 1.00 37.36 92 GLU A N 1
ATOM 697 C CA . GLU A 1 84 ? 5.817 16.284 -8.237 1.00 38.88 92 GLU A CA 1
ATOM 698 C C . GLU A 1 84 ? 6.994 15.913 -9.141 1.00 39.54 92 GLU A C 1
ATOM 699 O O . GLU A 1 84 ? 6.812 15.197 -10.138 1.00 39.72 92 GLU A O 1
ATOM 705 N N . PHE A 1 85 ? 8.189 16.386 -8.774 1.00 40.27 93 PHE A N 1
ATOM 706 C CA . PHE A 1 85 ? 9.448 15.960 -9.387 1.00 40.97 93 PHE A CA 1
ATOM 707 C C . PHE A 1 85 ? 9.533 14.451 -9.462 1.00 41.65 93 PHE A C 1
ATOM 708 O O . PHE A 1 85 ? 9.801 13.915 -10.525 1.00 42.09 93 PHE A O 1
ATOM 716 N N . ALA A 1 86 ? 9.325 13.779 -8.332 1.00 43.00 94 ALA A N 1
ATOM 717 C CA . ALA A 1 86 ? 9.403 12.315 -8.257 1.00 45.00 94 ALA A CA 1
ATOM 718 C C . ALA A 1 86 ? 8.353 11.564 -9.096 1.00 46.25 94 ALA A C 1
ATOM 719 O O . ALA A 1 86 ? 8.695 10.622 -9.817 1.00 46.44 94 ALA A O 1
ATOM 721 N N . GLU A 1 87 ? 7.090 11.960 -8.961 1.00 48.07 95 GLU A N 1
ATOM 722 C CA . GLU A 1 87 ? 5.952 11.289 -9.617 1.00 49.75 95 GLU A CA 1
ATOM 723 C C . GLU A 1 87 ? 6.055 11.360 -11.131 1.00 50.83 95 GLU A C 1
ATOM 724 O O . GLU A 1 87 ? 5.836 10.364 -11.827 1.00 50.95 95 GLU A O 1
ATOM 730 N N . SER A 1 88 ? 6.375 12.560 -11.619 1.00 52.48 96 SER A N 1
ATOM 731 C CA . SER A 1 88 ? 6.727 12.806 -13.017 1.00 53.45 96 SER A CA 1
ATOM 732 C C . SER A 1 88 ? 7.949 12.005 -13.487 1.00 54.25 96 SER A C 1
ATOM 733 O O . SER A 1 88 ? 8.599 12.374 -14.470 1.00 55.07 96 SER A O 1
ATOM 736 N N . LYS A 1 89 ? 8.253 10.917 -12.787 1.00 54.80 97 LYS A N 1
ATOM 737 C CA . LYS A 1 89 ? 9.291 9.962 -13.192 1.00 55.82 97 LYS A CA 1
ATOM 738 C C . LYS A 1 89 ? 8.974 8.565 -12.685 1.00 55.99 97 LYS A C 1
ATOM 739 O O . LYS A 1 89 ? 9.852 7.703 -12.683 1.00 56.39 97 LYS A O 1
ATOM 745 N N . GLY A 1 90 ? 7.733 8.341 -12.249 1.00 56.19 98 GLY A N 1
ATOM 746 C CA . GLY A 1 90 ? 7.423 7.199 -11.382 1.00 56.28 98 GLY A CA 1
ATOM 747 C C . GLY A 1 90 ? 8.152 7.341 -10.046 1.00 56.44 98 GLY A C 1
ATOM 748 O O . GLY A 1 90 ? 7.589 7.797 -9.037 1.00 56.53 98 GLY A O 1
ATOM 749 N N . GLU A 1 94 ? 1.987 9.662 -3.740 1.00 47.20 102 GLU A N 1
ATOM 750 C CA . GLU A 1 94 ? 1.880 8.652 -2.693 1.00 47.66 102 GLU A CA 1
ATOM 751 C C . GLU A 1 94 ? 1.315 9.148 -1.323 1.00 46.95 102 GLU A C 1
ATOM 752 O O . GLU A 1 94 ? 0.100 9.186 -1.132 1.00 47.33 102 GLU A O 1
ATOM 758 N N . LYS A 1 95 ? 2.197 9.497 -0.385 1.00 45.95 103 LYS A N 1
ATOM 759 C CA . LYS A 1 95 ? 1.817 10.093 0.905 1.00 44.80 103 LYS A CA 1
ATOM 760 C C . LYS A 1 95 ? 1.922 11.631 0.818 1.00 42.89 103 LYS A C 1
ATOM 761 O O . LYS A 1 95 ? 2.423 12.150 -0.183 1.00 43.41 103 LYS A O 1
ATOM 767 N N . LYS A 1 96 ? 1.429 12.346 1.835 1.00 40.27 104 LYS A N 1
ATOM 768 C CA . LYS A 1 96 ? 1.633 13.806 1.943 1.00 37.72 104 LYS A CA 1
ATOM 769 C C . LYS A 1 96 ? 2.053 14.254 3.351 1.00 34.88 104 LYS A C 1
ATOM 770 O O . LYS A 1 96 ? 2.351 13.453 4.240 1.00 33.82 104 LYS A O 1
ATOM 776 N N . LEU A 1 97 ? 2.085 15.557 3.511 1.00 32.52 105 LEU A N 1
ATOM 777 C CA . LEU A 1 97 ? 2.587 16.204 4.681 1.00 31.30 105 LEU A CA 1
ATOM 778 C C . LEU A 1 97 ? 1.406 17.000 5.208 1.00 31.35 105 LEU A C 1
ATOM 779 O O . LEU A 1 97 ? 0.894 17.890 4.522 1.00 30.52 105 LEU A O 1
ATOM 784 N N . ASP A 1 98 ? 0.942 16.642 6.398 1.00 31.34 106 ASP A N 1
ATOM 785 C CA . ASP A 1 98 ? -0.245 17.301 6.949 1.00 31.99 106 ASP A CA 1
ATOM 786 C C . ASP A 1 98 ? 0.161 18.685 7.459 1.00 30.32 106 ASP A C 1
ATOM 787 O O . ASP A 1 98 ? 1.158 18.809 8.155 1.00 29.85 106 ASP A O 1
ATOM 792 N N . PRO A 1 99 ? -0.610 19.721 7.122 1.00 29.77 107 PRO A N 1
ATOM 793 C CA . PRO A 1 99 ? -0.297 21.057 7.651 1.00 29.85 107 PRO A CA 1
ATOM 794 C C . PRO A 1 99 ? -0.084 21.053 9.164 1.00 29.85 107 PRO A C 1
ATOM 795 O O . PRO A 1 99 ? 0.716 21.842 9.702 1.00 29.99 107 PRO A O 1
ATOM 799 N N . GLU A 1 100 ? -0.771 20.140 9.854 1.00 30.57 108 GLU A N 1
ATOM 800 C CA . GLU A 1 100 ? -0.680 20.034 11.317 1.00 30.57 108 GLU A CA 1
ATOM 801 C C . GLU A 1 100 ? 0.635 19.453 11.821 1.00 29.43 108 GLU A C 1
ATOM 802 O O . GLU A 1 100 ? 1.125 19.847 12.889 1.00 28.90 108 GLU A O 1
ATOM 808 N N . VAL A 1 101 ? 1.254 18.568 11.029 1.00 28.64 109 VAL A N 1
ATOM 809 C CA . VAL A 1 101 ? 2.660 18.198 11.277 1.00 27.06 109 VAL A CA 1
ATOM 810 C C . VAL A 1 101 ? 3.648 19.375 11.062 1.00 25.22 109 VAL A C 1
ATOM 811 O O . VAL A 1 101 ? 4.568 19.570 11.843 1.00 26.15 109 VAL A O 1
ATOM 815 N N . ILE A 1 102 ? 3.455 20.158 10.014 1.00 24.56 110 ILE A N 1
ATOM 816 C CA . ILE A 1 102 ? 4.277 21.360 9.807 1.00 24.37 110 ILE A CA 1
ATOM 817 C C . ILE A 1 102 ? 4.274 22.316 11.059 1.00 24.08 110 ILE A C 1
ATOM 818 O O . ILE A 1 102 ? 5.309 22.881 11.500 1.00 22.22 110 ILE A O 1
ATOM 823 N N . ASN A 1 103 ? 3.095 22.480 11.638 1.00 24.34 111 ASN A N 1
ATOM 824 C CA . ASN A 1 103 ? 2.934 23.277 12.860 1.00 24.44 111 ASN A CA 1
ATOM 825 C C . ASN A 1 103 ? 3.722 22.725 14.030 1.00 23.43 111 ASN A C 1
ATOM 826 O O . ASN A 1 103 ? 4.368 23.455 14.804 1.00 24.47 111 ASN A O 1
ATOM 831 N N . GLU A 1 104 ? 3.695 21.417 14.142 1.00 22.78 112 GLU A N 1
ATOM 832 C CA . GLU A 1 104 ? 4.355 20.736 15.208 1.00 21.95 112 GLU A CA 1
ATOM 833 C C . GLU A 1 104 ? 5.851 20.900 15.077 1.00 21.74 112 GLU A C 1
ATOM 834 O O . GLU A 1 104 ? 6.560 21.022 16.078 1.00 21.08 112 GLU A O 1
ATOM 840 N N . ILE A 1 105 ? 6.346 20.882 13.824 1.00 20.87 113 ILE A N 1
ATOM 841 C CA . ILE A 1 105 ? 7.771 21.125 13.606 1.00 19.50 113 ILE A CA 1
ATOM 842 C C . ILE A 1 105 ? 8.123 22.528 14.045 1.00 19.46 113 ILE A C 1
ATOM 843 O O . ILE A 1 105 ? 9.059 22.731 14.776 1.00 21.01 113 ILE A O 1
ATOM 848 N N . ALA A 1 106 ? 7.340 23.502 13.634 1.00 20.84 114 ALA A N 1
ATOM 849 C CA . ALA A 1 106 ? 7.544 24.894 14.060 1.00 21.29 114 ALA A CA 1
ATOM 850 C C . ALA A 1 106 ? 7.509 25.043 15.579 1.00 22.66 114 ALA A C 1
ATOM 851 O O . ALA A 1 106 ? 8.359 25.766 16.164 1.00 22.22 114 ALA A O 1
ATOM 853 N N . LEU A 1 107 ? 6.573 24.313 16.224 1.00 23.47 115 LEU A N 1
ATOM 854 C CA . LEU A 1 107 ? 6.433 24.343 17.689 1.00 24.95 115 LEU A CA 1
ATOM 855 C C . LEU A 1 107 ? 7.688 23.854 18.368 1.00 25.15 115 LEU A C 1
ATOM 856 O O . LEU A 1 107 ? 8.177 24.460 19.314 1.00 25.18 115 LEU A O 1
ATOM 861 N N . TYR A 1 108 ? 8.223 22.767 17.831 1.00 26.36 116 TYR A N 1
ATOM 862 C CA . TYR A 1 108 ? 9.383 22.104 18.361 1.00 27.38 116 TYR A CA 1
ATOM 863 C C . TYR A 1 108 ? 10.603 22.999 18.287 1.00 27.91 116 TYR A C 1
ATOM 864 O O . TYR A 1 108 ? 11.357 23.071 19.245 1.00 28.04 116 TYR A O 1
ATOM 873 N N . ILE A 1 109 ? 10.785 23.683 17.149 1.00 28.01 117 ILE A N 1
ATOM 874 C CA . ILE A 1 109 ? 11.874 24.644 16.959 1.00 27.76 117 ILE A CA 1
ATOM 875 C C . ILE A 1 109 ? 11.764 25.829 17.917 1.00 28.56 117 ILE A C 1
ATOM 876 O O . ILE A 1 109 ? 12.781 26.300 18.453 1.00 27.69 117 ILE A O 1
ATOM 881 N N . ASP A 1 110 ? 10.548 26.337 18.095 1.00 28.95 118 ASP A N 1
ATOM 882 C CA . ASP A 1 110 ? 10.286 27.358 19.087 1.00 31.49 118 ASP A CA 1
ATOM 883 C C . ASP A 1 110 ? 10.747 26.902 20.439 1.00 31.81 118 ASP A C 1
ATOM 884 O O . ASP A 1 110 ? 11.451 27.622 21.111 1.00 32.99 118 ASP A O 1
ATOM 889 N N . ARG A 1 111 ? 10.375 25.685 20.816 1.00 33.63 119 ARG A N 1
ATOM 890 C CA . ARG A 1 111 ? 10.748 25.112 22.107 1.00 34.20 119 ARG A CA 1
ATOM 891 C C . ARG A 1 111 ? 12.244 25.000 22.265 1.00 34.92 119 ARG A C 1
ATOM 892 O O . ARG A 1 111 ? 12.820 25.638 23.147 1.00 35.07 119 ARG A O 1
ATOM 900 N N . VAL A 1 112 ? 12.883 24.214 21.397 1.00 34.91 120 VAL A N 1
ATOM 901 C CA . VAL A 1 112 ? 14.337 23.993 21.498 1.00 35.83 120 V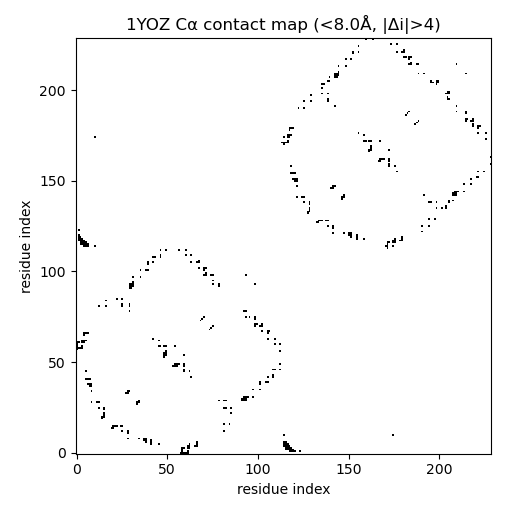AL A CA 1
ATOM 902 C C . VAL A 1 112 ? 15.082 25.278 21.704 1.00 35.91 120 VAL A C 1
ATOM 903 O O . VAL A 1 112 ? 16.018 25.346 22.506 1.00 37.03 120 VAL A O 1
ATOM 907 N N . GLU A 1 113 ? 14.661 26.302 20.984 1.00 36.86 121 GLU A N 1
ATOM 908 C CA . GLU A 1 113 ? 15.392 27.521 20.935 1.00 37.54 121 GLU A CA 1
ATOM 909 C C . GLU A 1 113 ? 15.425 28.258 22.257 1.00 39.21 121 GLU A C 1
ATOM 910 O O . GLU A 1 113 ? 16.423 28.921 22.569 1.00 39.24 121 GLU A O 1
ATOM 916 N N . LYS A 1 114 ? 14.327 28.169 23.020 1.00 41.09 122 LYS A N 1
ATOM 917 C CA . LYS A 1 114 ? 14.215 28.859 24.314 1.00 42.63 122 LYS A CA 1
ATOM 918 C C . LYS A 1 114 ? 15.492 28.709 25.150 1.00 43.79 122 LYS A C 1
ATOM 919 O O . LYS A 1 114 ? 15.954 29.681 25.770 1.00 45.05 122 LYS A O 1
ATOM 925 N N . GLU A 1 115 ? 16.076 27.511 25.118 1.00 44.50 123 GLU A N 1
ATOM 926 C CA . GLU A 1 115 ? 17.387 27.244 25.702 1.00 45.75 123 GLU A CA 1
ATOM 927 C C . GLU A 1 115 ? 18.483 28.280 25.338 1.00 46.15 123 GLU A C 1
ATOM 928 O O . GLU A 1 115 ? 19.358 28.566 26.155 1.00 46.97 123 GLU A O 1
ATOM 934 N N . VAL A 1 116 ? 18.422 28.864 24.144 1.00 46.05 124 VAL A N 1
ATOM 935 C CA . VAL A 1 116 ? 19.461 29.808 23.716 1.00 46.24 124 VAL A CA 1
ATOM 936 C C . VAL A 1 116 ? 19.281 31.173 24.368 1.00 46.49 124 VAL A C 1
ATOM 937 O O . VAL A 1 116 ? 20.167 31.541 25.140 1.00 47.12 124 VAL A O 1
ATOM 942 N N . GLY B 1 1 ? 26.587 17.385 7.123 1.00 37.08 9 GLY B N 1
ATOM 943 C CA . GLY B 1 1 ? 27.238 18.416 6.242 1.00 36.08 9 GLY B CA 1
ATOM 944 C C . GLY B 1 1 ? 26.441 19.565 6.747 1.00 34.64 9 GLY B C 1
ATOM 945 O O . GLY B 1 1 ? 26.568 19.827 7.932 1.00 36.60 9 GLY B O 1
ATOM 946 N N . HIS B 1 2 ? 25.852 20.417 5.896 1.00 32.62 10 HIS B N 1
ATOM 947 C CA . HIS B 1 2 ? 26.560 21.561 5.352 1.00 29.07 10 HIS B CA 1
ATOM 948 C C . HIS B 1 2 ? 25.979 22.661 6.246 1.00 27.37 10 HIS B C 1
ATOM 949 O O . HIS B 1 2 ? 24.835 22.553 6.730 1.00 25.04 10 HIS B O 1
ATOM 956 N N . MET B 1 3 ? 26.758 23.693 6.504 1.00 24.89 11 MET B N 1
ATOM 957 C CA . MET B 1 3 ? 26.356 24.665 7.504 1.00 23.98 11 MET B CA 1
ATOM 958 C C . MET B 1 3 ? 26.336 26.062 6.919 1.00 22.84 11 MET B C 1
ATOM 959 O O . MET B 1 3 ? 25.562 26.898 7.363 1.00 22.67 11 MET B O 1
ATOM 964 N N . LEU B 1 4 ? 27.156 26.313 5.888 1.00 20.16 12 LEU B N 1
ATOM 965 C CA . LEU B 1 4 ? 27.381 27.669 5.457 1.00 18.00 12 LEU B CA 1
ATOM 966 C C . LEU B 1 4 ? 26.288 28.177 4.550 1.00 16.55 12 LEU B C 1
ATOM 967 O O . LEU B 1 4 ? 25.886 27.505 3.590 1.00 16.05 12 LEU B O 1
ATOM 972 N N . TYR B 1 5 ? 25.808 29.370 4.849 1.00 14.94 13 TYR B N 1
ATOM 973 C CA . TYR B 1 5 ? 24.843 30.042 3.954 1.00 16.19 13 TYR B CA 1
ATOM 974 C C . TYR B 1 5 ? 24.844 31.502 4.269 1.00 16.42 13 TYR B C 1
ATOM 975 O O . TYR B 1 5 ? 24.044 31.986 5.097 1.00 16.81 13 TYR B O 1
ATOM 984 N N . ILE B 1 6 ? 25.773 32.201 3.622 1.00 15.14 14 ILE B N 1
ATOM 985 C CA . ILE B 1 6 ? 25.772 33.634 3.560 1.00 14.03 14 ILE B CA 1
ATOM 986 C C . ILE B 1 6 ? 24.695 34.150 2.566 1.00 14.42 14 ILE B C 1
ATOM 987 O O . ILE B 1 6 ? 24.583 33.657 1.451 1.00 14.43 14 ILE B O 1
ATOM 992 N N . ASN B 1 7 ? 23.886 35.127 3.007 1.00 12.83 15 ASN B N 1
ATOM 993 C CA . ASN B 1 7 ? 22.931 35.828 2.181 1.00 12.55 15 ASN B CA 1
ATOM 994 C C . ASN B 1 7 ? 22.544 37.088 2.934 1.00 12.98 15 ASN B C 1
ATOM 995 O O . ASN B 1 7 ? 21.716 37.050 3.862 1.00 11.80 15 ASN B O 1
ATOM 1000 N N . SER B 1 8 ? 23.204 38.184 2.547 1.00 14.43 16 SER B N 1
ATOM 1001 C CA . SER B 1 8 ? 23.082 39.479 3.187 1.00 15.35 16 SER B CA 1
ATOM 1002 C C . SER B 1 8 ? 21.710 40.069 2.969 1.00 16.08 16 SER B C 1
ATOM 1003 O O . SER B 1 8 ? 21.163 40.659 3.890 1.00 15.81 16 SER B O 1
ATOM 1006 N N . PHE B 1 9 ? 21.139 39.864 1.782 1.00 15.46 17 PHE B N 1
ATOM 1007 C CA . PHE B 1 9 ? 19.810 40.427 1.523 1.00 16.79 17 PHE B CA 1
ATOM 1008 C C . PHE B 1 9 ? 18.776 39.792 2.437 1.00 16.40 17 PHE B C 1
ATOM 1009 O O . PHE B 1 9 ? 17.956 40.502 3.100 1.00 16.87 17 PHE B O 1
ATOM 1017 N N . LEU B 1 10 ? 18.817 38.467 2.486 1.00 16.67 18 LEU B N 1
ATOM 1018 C CA . LEU B 1 10 ? 17.904 37.702 3.350 1.00 16.75 18 LEU B CA 1
ATOM 1019 C C . LEU B 1 10 ? 18.008 38.126 4.809 1.00 16.62 18 LEU B C 1
ATOM 1020 O O . LEU B 1 10 ? 17.005 38.396 5.457 1.00 16.43 18 LEU B O 1
ATOM 1025 N N . ASP B 1 11 ? 19.224 38.277 5.324 1.00 17.23 19 ASP B N 1
ATOM 1026 C CA . ASP B 1 11 ? 19.368 38.674 6.718 1.00 17.13 19 ASP B CA 1
ATOM 1027 C C . ASP B 1 11 ? 18.882 40.103 6.963 1.00 17.86 19 ASP B C 1
ATOM 1028 O O . ASP B 1 11 ? 18.219 40.362 7.967 1.00 15.18 19 ASP B O 1
ATOM 1033 N N . ARG B 1 12 ? 19.283 41.047 6.107 1.00 18.89 20 ARG B N 1
ATOM 1034 C CA . ARG B 1 12 ? 18.831 42.445 6.300 1.00 21.28 20 ARG B CA 1
ATOM 1035 C C . ARG B 1 12 ? 17.319 42.543 6.216 1.00 21.84 20 ARG B C 1
ATOM 1036 O O . ARG B 1 12 ? 16.702 43.238 7.004 1.00 20.41 20 ARG B O 1
ATOM 1044 N N . MET B 1 13 ? 16.714 41.869 5.243 1.00 22.67 21 MET B N 1
ATOM 1045 C CA . MET B 1 13 ? 15.245 41.842 5.207 1.00 24.20 21 MET B CA 1
ATOM 1046 C C . MET B 1 13 ? 14.700 41.390 6.558 1.00 24.60 21 MET B C 1
ATOM 1047 O O . MET B 1 13 ? 13.844 42.049 7.100 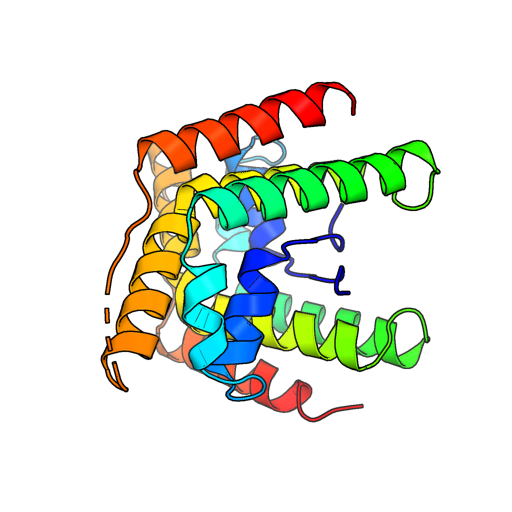1.00 25.31 21 MET B O 1
ATOM 1052 N N . GLY B 1 14 ? 15.211 40.269 7.075 1.00 24.72 22 GLY B N 1
ATOM 1053 C CA . GLY B 1 14 ? 14.723 39.658 8.288 1.00 24.82 22 GLY B CA 1
ATOM 1054 C C . GLY B 1 14 ? 14.862 40.568 9.495 1.00 26.01 22 GLY B C 1
ATOM 1055 O O . GLY B 1 14 ? 14.008 40.553 10.399 1.00 26.02 22 GLY B O 1
ATOM 1056 N N . GLU B 1 15 ? 15.962 41.323 9.522 1.00 24.69 23 GLU B N 1
ATOM 1057 C CA . GLU B 1 15 ? 16.202 42.338 10.542 1.00 24.26 23 GLU B CA 1
ATOM 1058 C C . GLU B 1 15 ? 15.162 43.462 10.542 1.00 24.47 23 GLU B C 1
ATOM 1059 O O . GLU B 1 15 ? 14.722 43.897 11.610 1.00 24.54 23 GLU B O 1
ATOM 1065 N N . ILE B 1 16 ? 14.806 43.958 9.368 1.00 24.95 24 ILE B N 1
ATOM 1066 C CA . ILE B 1 16 ? 13.719 44.955 9.262 1.00 24.82 24 ILE B CA 1
ATOM 1067 C C . ILE B 1 16 ? 12.351 44.394 9.708 1.00 26.54 24 ILE B C 1
ATOM 1068 O O . ILE B 1 16 ? 11.673 45.005 10.530 1.00 27.27 24 ILE B O 1
ATOM 1073 N N . ILE B 1 17 ? 11.964 43.230 9.187 1.00 27.06 25 ILE B N 1
ATOM 1074 C CA . ILE B 1 17 ? 10.750 42.515 9.634 1.00 28.88 25 ILE B CA 1
ATOM 1075 C C . ILE B 1 17 ? 10.691 42.253 11.167 1.00 29.33 25 ILE B C 1
ATOM 1076 O O . ILE B 1 17 ? 9.654 42.440 11.786 1.00 28.98 25 ILE B O 1
ATOM 1081 N N . ARG B 1 18 ? 11.811 41.838 11.768 1.00 30.25 26 ARG B N 1
ATOM 1082 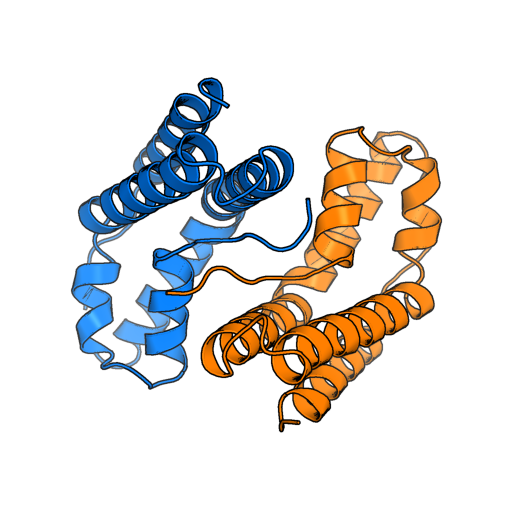C CA . ARG B 1 18 ? 11.882 41.600 13.208 1.00 30.61 26 ARG B CA 1
ATOM 1083 C C . ARG B 1 18 ? 11.897 42.861 14.084 1.00 31.16 26 ARG B C 1
ATOM 1084 O O . ARG B 1 18 ? 11.670 42.770 15.299 1.00 30.74 26 ARG B O 1
ATOM 1092 N N . GLY B 1 19 ? 12.213 44.010 13.492 1.00 30.26 27 GLY B N 1
ATOM 1093 C CA . GLY B 1 19 ? 12.298 45.264 14.231 1.00 30.15 27 GLY B CA 1
ATOM 1094 C C . GLY B 1 19 ? 13.679 45.560 14.778 1.00 30.41 27 GLY B C 1
ATOM 1095 O O . GLY B 1 19 ? 13.845 46.482 15.596 1.00 30.98 27 GLY B O 1
ATOM 1096 N N . GLU B 1 20 ? 14.678 44.780 14.355 1.00 30.33 28 GLU B N 1
ATOM 1097 C CA . GLU B 1 20 ? 16.058 45.026 14.782 1.00 29.05 28 GLU B CA 1
ATOM 1098 C C . GLU B 1 20 ? 16.597 46.215 14.057 1.00 28.38 28 GLU B C 1
ATOM 1099 O O . GLU B 1 20 ? 17.445 46.910 14.600 1.00 28.68 28 GLU B O 1
ATOM 1105 N N . LYS B 1 21 ? 16.138 46.437 12.823 1.00 27.38 29 LYS B N 1
ATOM 1106 C CA . LYS B 1 21 ? 16.438 47.670 12.104 1.00 27.76 29 LYS B CA 1
ATOM 1107 C C . LYS B 1 21 ? 15.183 48.490 11.791 1.00 28.08 29 LYS B C 1
ATOM 1108 O O . LYS B 1 21 ? 14.075 47.959 11.583 1.00 28.22 29 LYS B O 1
ATOM 1114 N N . SER B 1 22 ? 15.373 49.792 11.738 1.00 28.27 30 SER B N 1
ATOM 1115 C CA . SER B 1 22 ? 14.295 50.683 11.359 1.00 29.68 30 SER B CA 1
ATOM 1116 C C . SER B 1 22 ? 13.719 50.322 9.985 1.00 30.45 30 SER B C 1
ATOM 1117 O O . SER B 1 22 ? 14.429 49.794 9.136 1.00 30.39 30 SER B O 1
ATOM 1120 N N . VAL B 1 23 ? 12.429 50.604 9.780 1.00 31.56 31 VAL B N 1
ATOM 1121 C CA . VAL B 1 23 ? 11.793 50.466 8.466 1.00 32.67 31 VAL B CA 1
ATOM 1122 C C . VAL B 1 23 ? 12.364 51.517 7.484 1.00 33.48 31 VAL B C 1
ATOM 1123 O O . VAL B 1 23 ? 12.345 51.306 6.266 1.00 33.59 31 VAL B O 1
ATOM 1127 N N . GLU B 1 24 ? 12.902 52.608 8.031 1.00 33.99 32 GLU B N 1
ATOM 1128 C CA . GLU B 1 24 ? 13.680 53.606 7.286 1.00 35.31 32 GLU B CA 1
ATOM 1129 C C . GLU B 1 24 ? 14.732 52.937 6.380 1.00 35.05 32 GLU B C 1
ATOM 1130 O O . GLU B 1 24 ? 15.164 53.520 5.375 1.00 35.53 32 GLU B O 1
ATOM 1136 N N . GLU B 1 25 ? 15.144 51.724 6.746 1.00 33.75 33 GLU B N 1
ATOM 1137 C CA . GLU B 1 25 ? 16.252 51.031 6.062 1.00 32.55 33 GLU B CA 1
ATOM 1138 C C . GLU B 1 25 ? 15.812 50.180 4.866 1.00 31.00 33 GLU B C 1
ATOM 1139 O O . GLU B 1 25 ? 16.650 49.748 4.069 1.00 28.59 33 GLU B O 1
ATOM 1145 N N . ALA B 1 26 ? 14.504 49.956 4.755 1.00 29.88 34 ALA B N 1
ATOM 1146 C CA . ALA B 1 26 ? 13.938 49.206 3.659 1.00 30.83 34 ALA B CA 1
ATOM 1147 C C . ALA B 1 26 ? 14.225 49.881 2.306 1.00 32.12 34 ALA B C 1
ATOM 1148 O O . ALA B 1 26 ? 14.632 49.210 1.340 1.00 32.41 34 ALA B O 1
ATOM 1150 N N . ASP B 1 27 ? 14.033 51.190 2.245 1.00 31.63 35 ASP B N 1
ATOM 1151 C CA . ASP B 1 27 ? 14.276 51.957 1.033 1.00 32.87 35 ASP B CA 1
ATOM 1152 C C . ASP B 1 27 ? 15.695 51.717 0.445 1.00 32.65 35 ASP B C 1
ATOM 1153 O O . ASP B 1 27 ? 15.868 51.500 -0.764 1.00 33.04 35 ASP B O 1
ATOM 1158 N N . LYS B 1 28 ? 16.709 51.697 1.293 1.00 32.32 36 LYS B N 1
ATOM 1159 C CA . LYS B 1 28 ? 18.057 51.426 0.796 1.00 32.31 36 LYS B CA 1
ATOM 1160 C C . LYS B 1 28 ? 18.242 49.963 0.404 1.00 31.23 36 LYS B C 1
ATOM 1161 O O . LYS B 1 28 ? 18.891 49.649 -0.620 1.00 30.48 36 LYS B O 1
ATOM 1167 N N . LEU B 1 29 ? 17.681 49.074 1.216 1.00 29.02 37 LEU B N 1
ATOM 1168 C CA . LEU B 1 29 ? 17.781 47.657 0.925 1.00 28.68 37 LEU B CA 1
ATOM 1169 C C . LEU B 1 29 ? 17.153 47.292 -0.449 1.00 28.26 37 LEU B C 1
ATOM 1170 O O . LEU B 1 29 ? 17.679 46.436 -1.153 1.00 27.64 37 LEU B O 1
ATOM 1175 N N . LEU B 1 30 ? 16.079 47.997 -0.829 1.00 28.11 38 LEU B N 1
ATOM 1176 C CA . LEU B 1 30 ? 15.263 47.646 -1.991 1.00 27.48 38 LEU B CA 1
ATOM 1177 C C . LEU B 1 30 ? 15.587 48.416 -3.257 1.00 28.64 38 LEU B C 1
ATOM 1178 O O . LEU B 1 30 ? 14.824 48.362 -4.243 1.00 29.18 38 LEU B O 1
ATOM 1183 N N . ASP B 1 31 ? 16.700 49.140 -3.216 1.00 28.55 39 ASP B N 1
ATOM 1184 C CA . ASP B 1 31 ? 17.335 49.696 -4.401 1.00 29.58 39 ASP B CA 1
ATOM 1185 C C . ASP B 1 31 ? 18.007 48.560 -5.166 1.00 29.03 39 ASP B C 1
ATOM 1186 O O . ASP B 1 31 ? 18.935 47.961 -4.661 1.00 28.40 39 ASP B O 1
ATOM 1191 N N . GLN B 1 32 ? 17.501 48.246 -6.372 1.00 29.80 40 GLN B N 1
ATOM 1192 C CA . GLN B 1 32 ? 18.004 47.090 -7.134 1.00 30.08 40 GLN B CA 1
ATOM 1193 C C . GLN B 1 32 ? 19.483 47.136 -7.466 1.00 29.31 40 GLN B C 1
ATOM 1194 O O . GLN B 1 32 ? 20.132 46.086 -7.549 1.00 29.55 40 GLN B O 1
ATOM 1200 N N . LYS B 1 33 ? 20.034 48.329 -7.635 1.00 28.24 41 LYS B N 1
ATOM 1201 C CA . LYS B 1 33 ? 21.486 48.436 -7.738 1.00 27.82 41 LYS B CA 1
ATOM 1202 C C . LYS B 1 33 ? 22.170 47.953 -6.473 1.00 27.12 41 LYS B C 1
ATOM 1203 O O . LYS B 1 33 ? 23.174 47.231 -6.534 1.00 26.77 41 LYS B O 1
ATOM 1209 N N . ASN B 1 34 ? 21.660 48.354 -5.303 1.00 25.59 42 ASN B N 1
ATOM 1210 C CA . ASN B 1 34 ? 22.316 47.915 -4.036 1.00 24.85 42 ASN B CA 1
ATOM 1211 C C . ASN B 1 34 ? 22.174 46.382 -3.875 1.00 22.98 42 ASN B C 1
ATOM 1212 O O . ASN B 1 34 ? 23.039 45.700 -3.336 1.00 22.08 42 ASN B O 1
ATOM 1217 N N . ILE B 1 35 ? 21.024 45.878 -4.303 1.00 22.71 43 ILE B N 1
ATOM 1218 C CA . ILE B 1 35 ? 20.736 44.431 -4.246 1.00 22.65 43 ILE B CA 1
ATOM 1219 C C . ILE B 1 35 ? 21.795 43.677 -5.043 1.00 23.03 43 ILE B C 1
ATOM 1220 O O . ILE B 1 35 ? 22.511 42.831 -4.502 1.00 23.14 43 ILE B O 1
ATOM 1225 N N . PHE B 1 36 ? 21.961 44.038 -6.314 1.00 23.74 44 PHE B N 1
ATOM 1226 C CA . PHE B 1 36 ? 22.990 43.385 -7.131 1.00 23.55 44 PHE B CA 1
ATOM 1227 C C . PHE B 1 36 ? 24.363 43.473 -6.453 1.00 23.96 44 PHE B C 1
ATOM 1228 O O . PHE B 1 36 ? 25.036 42.465 -6.261 1.00 22.49 44 PHE B O 1
ATOM 1236 N N . GLU B 1 37 ? 24.778 44.664 -6.000 1.00 24.95 45 GLU B N 1
ATOM 1237 C CA . GLU B 1 37 ? 26.084 44.770 -5.320 1.00 24.36 45 GLU B CA 1
ATOM 1238 C C . GLU B 1 37 ? 26.212 43.916 -4.053 1.00 22.82 45 GLU B C 1
ATOM 1239 O O . GLU B 1 37 ? 27.271 43.341 -3.787 1.00 22.70 45 GLU B O 1
ATOM 1245 N N . MET B 1 38 ? 25.112 43.766 -3.300 1.00 21.89 46 MET B N 1
ATOM 1246 C CA . MET B 1 38 ? 25.059 42.930 -2.102 1.00 20.39 46 MET B CA 1
ATOM 1247 C C . MET B 1 38 ? 25.335 41.469 -2.429 1.00 19.92 46 MET B C 1
ATOM 1248 O O . MET B 1 38 ? 26.137 40.851 -1.779 1.00 18.09 46 MET B O 1
ATOM 1253 N N . PHE B 1 39 ? 24.644 40.909 -3.437 1.00 19.03 47 PHE B N 1
ATOM 1254 C CA . PHE B 1 39 ? 24.960 39.542 -3.869 1.00 18.49 47 PHE B CA 1
ATOM 1255 C C . PHE B 1 39 ? 26.368 39.421 -4.436 1.00 18.77 47 PHE B C 1
ATOM 1256 O O . PHE B 1 39 ? 27.011 38.398 -4.224 1.00 17.70 47 PHE B O 1
ATOM 1264 N N . ARG B 1 40 ? 26.839 40.428 -5.189 1.00 19.76 48 ARG B N 1
ATOM 1265 C CA . ARG B 1 40 ? 28.268 40.393 -5.617 1.00 21.17 48 ARG B CA 1
ATOM 1266 C C . ARG B 1 40 ? 29.195 40.325 -4.396 1.00 21.71 48 ARG B C 1
ATOM 1267 O O . ARG B 1 40 ? 30.148 39.523 -4.390 1.00 21.37 48 ARG B O 1
ATOM 1275 N N . SER B 1 41 ? 28.947 41.173 -3.378 1.00 20.64 49 SER B N 1
ATOM 1276 C CA . SER B 1 41 ? 29.800 41.130 -2.201 1.00 22.49 49 SER B CA 1
ATOM 1277 C C . SER B 1 41 ? 29.726 39.818 -1.454 1.00 21.64 49 SER B C 1
ATOM 1278 O O . SER B 1 41 ? 30.726 39.382 -0.894 1.00 20.85 49 SER B O 1
ATOM 1281 N N . ASP B 1 42 ? 28.525 39.213 -1.409 1.00 20.12 50 ASP B N 1
ATOM 1282 C CA . ASP B 1 42 ? 28.352 37.893 -0.823 1.00 17.91 50 ASP B CA 1
ATOM 1283 C C . ASP B 1 42 ? 29.174 36.834 -1.529 1.00 17.35 50 ASP B C 1
ATOM 1284 O O . ASP B 1 42 ? 29.834 36.027 -0.864 1.00 18.04 50 ASP B O 1
ATOM 1289 N N . CYS B 1 43 ? 29.120 36.802 -2.863 1.00 16.53 51 CYS B N 1
ATOM 1290 C CA . CYS B 1 43 ? 29.935 35.809 -3.612 1.00 17.86 51 CYS B CA 1
ATOM 1291 C C . CYS B 1 43 ? 31.402 35.924 -3.221 1.00 18.26 51 CYS B C 1
ATOM 1292 O O . CYS B 1 43 ? 32.090 34.915 -3.029 1.00 20.28 51 CYS B O 1
ATOM 1295 N N . GLU B 1 44 ? 31.867 37.168 -3.148 1.00 19.38 52 GLU B N 1
ATOM 1296 C CA . GLU B 1 44 ? 33.277 37.419 -2.772 1.00 20.89 52 GLU B CA 1
ATOM 1297 C C . GLU B 1 44 ? 33.553 36.949 -1.366 1.00 20.02 52 GLU B C 1
ATOM 1298 O O . GLU B 1 44 ? 34.555 36.305 -1.151 1.00 22.17 52 GLU B O 1
ATOM 1304 N N . GLU B 1 45 ? 32.680 37.246 -0.391 1.00 21.45 53 GLU B N 1
ATOM 1305 C CA . GLU B 1 45 ? 32.909 36.728 0.984 1.00 21.72 53 GLU B CA 1
ATOM 1306 C C . GLU B 1 45 ? 32.998 35.201 0.980 1.00 22.12 53 GLU B C 1
ATOM 1307 O O . GLU B 1 45 ? 33.907 34.582 1.606 1.00 21.60 53 GLU B O 1
ATOM 1313 N N . ILE B 1 46 ? 32.049 34.580 0.261 1.00 20.81 54 ILE B N 1
ATOM 1314 C CA . ILE B 1 46 ? 31.977 33.120 0.166 1.00 20.67 54 ILE B CA 1
ATOM 1315 C C . ILE B 1 46 ? 33.261 32.556 -0.489 1.00 20.33 54 ILE B C 1
ATOM 1316 O O . ILE B 1 46 ? 33.924 31.619 0.022 1.00 20.04 54 ILE B O 1
ATOM 1321 N N . LEU B 1 47 ? 33.601 33.139 -1.623 1.00 21.93 55 LEU B N 1
ATOM 1322 C CA . LEU B 1 47 ? 34.847 32.747 -2.282 1.00 22.00 55 LEU B CA 1
ATOM 1323 C C . LEU B 1 47 ? 36.038 32.861 -1.329 1.00 22.92 55 LEU B C 1
ATOM 1324 O O . LEU B 1 47 ? 36.818 31.927 -1.253 1.00 22.23 55 LEU B O 1
ATOM 1329 N N . ASN B 1 48 ? 36.120 33.940 -0.542 1.00 23.84 56 ASN B N 1
ATOM 1330 C CA . ASN B 1 48 ? 37.226 34.108 0.439 1.00 24.60 56 ASN B CA 1
ATOM 1331 C C . ASN B 1 48 ? 37.297 33.141 1.620 1.00 26.08 56 ASN B C 1
ATOM 1332 O O . ASN B 1 48 ? 38.398 32.802 2.099 1.00 25.95 56 ASN B O 1
ATOM 1337 N N . LEU B 1 49 ? 36.139 32.661 2.098 1.00 25.81 57 LEU B N 1
ATOM 1338 C CA . LEU B 1 49 ? 36.113 31.556 3.057 1.00 24.45 57 LEU B CA 1
ATOM 1339 C C . LEU B 1 49 ? 36.752 30.287 2.491 1.00 25.24 57 LEU B C 1
ATOM 1340 O O . LEU B 1 49 ? 37.439 29.504 3.199 1.00 26.73 57 LEU B O 1
ATOM 1345 N N . TYR B 1 50 ? 36.510 30.058 1.210 1.00 25.97 58 TYR B N 1
ATOM 1346 C CA . TYR B 1 50 ? 37.089 28.888 0.569 1.00 27.07 58 TYR B CA 1
ATOM 1347 C C . TYR B 1 50 ? 38.607 29.186 0.510 1.00 27.23 58 TYR B C 1
ATOM 1348 O O . TYR B 1 50 ? 39.416 28.452 1.050 1.00 26.89 58 TYR B O 1
ATOM 1357 N N . LYS B 1 51 ? 38.939 30.333 -0.071 1.00 26.92 59 LYS B N 1
ATOM 1358 C CA . LYS B 1 51 ? 40.331 30.671 -0.389 1.00 28.36 59 LYS B CA 1
ATOM 1359 C C . LYS B 1 51 ? 41.234 30.862 0.864 1.00 29.17 59 LYS B C 1
ATOM 1360 O O . LYS B 1 51 ? 42.469 30.860 0.750 1.00 29.39 59 LYS B O 1
ATOM 1366 N N . SER B 1 52 ? 40.620 31.026 2.044 1.00 29.21 60 SER B N 1
ATOM 1367 C CA . SER B 1 52 ? 41.335 31.140 3.314 1.00 29.90 60 SER B CA 1
ATOM 1368 C C . SER B 1 52 ? 41.224 29.850 4.119 1.00 30.39 60 SER B C 1
ATOM 1369 O O . SER B 1 52 ? 41.656 29.768 5.264 1.00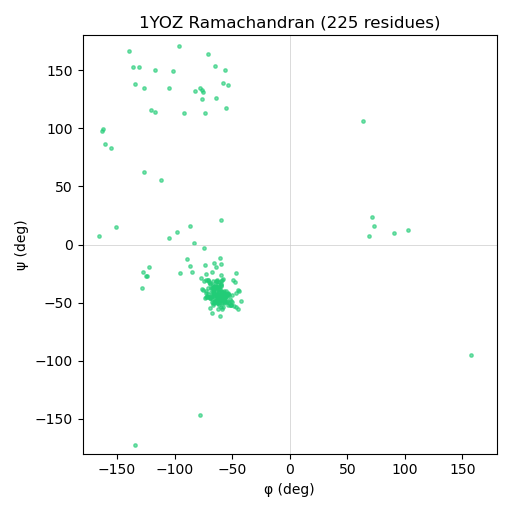 29.95 60 SER B O 1
ATOM 1372 N N . GLY B 1 53 ? 40.633 28.833 3.513 1.00 31.17 61 GLY B N 1
ATOM 1373 C CA . GLY B 1 53 ? 40.556 27.525 4.131 1.00 32.67 61 GLY B CA 1
ATOM 1374 C C . GLY B 1 53 ? 39.570 27.403 5.281 1.00 33.68 61 GLY B C 1
ATOM 1375 O O . GLY B 1 53 ? 39.604 26.432 6.040 1.00 34.74 61 GLY B O 1
ATOM 1376 N N . LYS B 1 54 ? 38.665 28.363 5.408 1.00 34.51 62 LYS B N 1
ATOM 1377 C CA . LYS B 1 54 ? 37.662 28.283 6.478 1.00 34.67 62 LYS B CA 1
ATOM 1378 C C . LYS B 1 54 ? 36.478 27.441 6.050 1.00 34.42 62 LYS B C 1
ATOM 1379 O O . LYS B 1 54 ? 35.803 26.898 6.883 1.00 35.28 62 LYS B O 1
ATOM 1385 N N . ALA B 1 55 ? 36.249 27.312 4.756 1.00 34.85 63 ALA B N 1
ATOM 1386 C CA . ALA B 1 55 ? 35.203 26.435 4.269 1.00 35.51 63 ALA B CA 1
ATOM 1387 C C . ALA B 1 55 ? 35.722 25.600 3.124 1.00 36.12 63 ALA B C 1
ATOM 1388 O O . ALA B 1 55 ? 36.410 26.113 2.239 1.00 35.75 63 ALA B O 1
ATOM 1390 N N . GLU B 1 56 ? 35.354 24.317 3.145 1.00 36.86 64 GLU B N 1
ATOM 1391 C CA . GLU B 1 56 ? 35.668 23.359 2.100 1.00 38.09 64 GLU B CA 1
ATOM 1392 C C . GLU B 1 56 ? 34.873 23.642 0.851 1.00 37.93 64 GLU B C 1
ATOM 1393 O O . GLU B 1 56 ? 33.859 24.340 0.913 1.00 37.83 64 GLU B O 1
ATOM 1399 N N . LYS B 1 57 ? 35.293 23.062 -0.274 1.00 36.36 65 LYS B N 1
ATOM 1400 C CA . LYS B 1 57 ? 34.684 23.403 -1.562 1.00 35.95 65 LYS B CA 1
ATOM 1401 C C . LYS B 1 57 ? 33.201 23.009 -1.606 1.00 34.26 65 LYS B C 1
ATOM 1402 O O . LYS B 1 57 ? 32.396 23.653 -2.259 1.00 33.46 65 LYS B O 1
ATOM 1408 N N . GLU B 1 58 ? 32.858 21.943 -0.903 1.00 33.60 66 GLU B N 1
ATOM 1409 C CA . GLU B 1 58 ? 31.475 21.427 -0.917 1.00 32.13 66 GLU B CA 1
ATOM 1410 C C . GLU B 1 58 ? 30.551 22.297 -0.034 1.00 29.79 66 GLU B C 1
ATOM 1411 O O . GLU B 1 58 ? 29.357 22.380 -0.324 1.00 27.80 66 GLU B O 1
ATOM 1417 N N . GLU B 1 59 ? 31.104 22.936 1.012 1.00 26.89 67 GLU B N 1
ATOM 1418 C CA . GLU B 1 59 ? 30.345 23.922 1.784 1.00 23.97 67 GLU B CA 1
ATOM 1419 C C . GLU B 1 59 ? 30.096 25.152 0.942 1.00 22.80 67 GLU B C 1
ATOM 1420 O O . GLU B 1 59 ? 29.007 25.711 0.976 1.00 19.73 67 GLU B O 1
ATOM 1426 N N . VAL B 1 60 ? 31.120 25.662 0.248 1.00 20.33 68 VAL B N 1
ATOM 1427 C CA . VAL B 1 60 ? 30.842 26.852 -0.522 1.00 20.08 68 VAL B CA 1
ATOM 1428 C C . VAL B 1 60 ? 29.973 26.553 -1.723 1.00 18.67 68 VAL B C 1
ATOM 1429 O O . VAL B 1 60 ? 29.226 27.416 -2.122 1.00 19.26 68 VAL B O 1
ATOM 1433 N N . GLN B 1 61 ? 30.076 25.344 -2.288 1.00 19.28 69 GLN B N 1
ATOM 1434 C CA . GLN B 1 61 ? 29.177 24.879 -3.373 1.00 20.46 69 GLN B CA 1
ATOM 1435 C C . GLN B 1 61 ? 27.709 24.840 -2.938 1.00 19.24 69 GLN B C 1
ATOM 1436 O O . GLN B 1 61 ? 26.841 25.209 -3.664 1.00 19.56 69 GLN B O 1
ATOM 1442 N N . ARG B 1 62 ? 27.466 24.342 -1.744 1.00 18.67 70 ARG B N 1
ATOM 1443 C CA . ARG B 1 62 ? 26.137 24.407 -1.122 1.00 17.91 70 ARG B CA 1
ATOM 1444 C C . ARG B 1 62 ? 25.666 25.856 -0.976 1.00 17.35 70 ARG B C 1
ATOM 1445 O O . ARG B 1 62 ? 24.599 26.204 -1.435 1.00 15.59 70 ARG B O 1
ATOM 1453 N N . ASN B 1 63 ? 26.493 26.746 -0.408 1.00 15.80 71 ASN B N 1
ATOM 1454 C CA . ASN B 1 63 ? 26.086 28.160 -0.308 1.00 16.21 71 ASN B CA 1
ATOM 1455 C C . ASN B 1 63 ? 25.731 28.800 -1.665 1.00 15.58 71 ASN B C 1
ATOM 1456 O O . ASN B 1 63 ? 24.773 29.568 -1.780 1.00 15.72 71 ASN B O 1
ATOM 1461 N N . PHE B 1 64 ? 26.509 28.506 -2.693 1.00 14.95 72 PHE B N 1
ATOM 1462 C CA . PHE B 1 64 ? 26.251 29.125 -3.995 1.00 15.55 72 PHE B CA 1
ATOM 1463 C C . PHE B 1 64 ? 24.980 28.528 -4.590 1.00 16.15 72 PHE B C 1
ATOM 1464 O O . PHE B 1 64 ? 24.221 29.242 -5.202 1.00 17.17 72 PHE B O 1
ATOM 1472 N N . TYR B 1 65 ? 24.753 27.225 -4.407 1.00 17.76 73 TYR B N 1
ATOM 1473 C CA . TYR B 1 65 ? 23.480 26.610 -4.872 1.00 18.30 73 TYR B CA 1
ATOM 1474 C C . TYR B 1 65 ? 22.261 27.245 -4.194 1.00 17.46 73 TYR B C 1
ATOM 1475 O O . TYR B 1 65 ? 21.289 27.648 -4.839 1.00 19.22 73 TYR B O 1
ATOM 1484 N N . LEU B 1 66 ? 22.320 27.392 -2.886 1.00 16.39 74 LEU B N 1
ATOM 1485 C CA . LEU B 1 66 ? 21.212 28.023 -2.177 1.00 15.70 74 LEU B CA 1
ATOM 1486 C C . LEU B 1 66 ? 21.067 29.490 -2.576 1.00 14.59 74 LEU B C 1
ATOM 1487 O O . LEU B 1 66 ? 19.952 30.021 -2.657 1.00 14.69 74 LEU B O 1
ATOM 1492 N N . LEU B 1 67 ? 22.181 30.167 -2.796 1.00 14.28 75 LEU B N 1
ATOM 1493 C CA . LEU B 1 67 ? 22.138 31.593 -3.091 1.00 15.04 75 LEU B CA 1
ATOM 1494 C C . LEU B 1 67 ? 21.575 31.806 -4.506 1.00 15.95 75 LEU B C 1
ATOM 1495 O O . LEU B 1 67 ? 20.736 32.662 -4.740 1.00 16.07 75 LEU B O 1
ATOM 1500 N N . LYS B 1 68 ? 22.042 30.998 -5.442 1.00 18.38 76 LYS B N 1
ATOM 1501 C CA . LYS B 1 68 ? 21.498 31.004 -6.821 1.00 20.41 76 LYS B CA 1
ATOM 1502 C C . LYS B 1 68 ? 20.011 30.681 -6.838 1.00 20.34 76 LYS B C 1
ATOM 1503 O O . LYS B 1 68 ? 19.177 31.460 -7.338 1.00 20.23 76 LYS B O 1
ATOM 1509 N N . THR B 1 69 ? 19.631 29.557 -6.229 1.00 20.80 77 THR B N 1
ATOM 1510 C CA . THR B 1 69 ? 18.177 29.253 -6.072 1.00 20.80 77 THR B CA 1
ATOM 1511 C C . THR B 1 69 ? 17.365 30.287 -5.279 1.00 20.94 77 THR B C 1
ATOM 1512 O O . THR B 1 69 ? 16.190 30.532 -5.592 1.00 22.34 77 THR B O 1
ATOM 1516 N N . TYR B 1 70 ? 17.974 30.964 -4.294 1.00 18.85 78 TYR B N 1
ATOM 1517 C CA . TYR B 1 70 ? 17.295 32.073 -3.613 1.00 17.69 78 TYR B CA 1
ATOM 1518 C C . TYR B 1 70 ? 17.024 33.163 -4.600 1.00 18.26 78 TYR B C 1
ATOM 1519 O O . TYR B 1 70 ? 15.922 33.725 -4.617 1.00 19.06 78 TYR B O 1
ATOM 1528 N N . VAL B 1 71 ? 18.016 33.506 -5.420 1.00 18.71 79 VAL B N 1
ATOM 1529 C CA . VAL B 1 71 ? 17.808 34.648 -6.323 1.00 20.41 79 VAL B CA 1
ATOM 1530 C C . VAL B 1 71 ? 16.714 34.288 -7.366 1.00 21.64 79 VAL B C 1
ATOM 1531 O O . VAL B 1 71 ? 15.758 35.047 -7.575 1.00 21.34 79 VAL B O 1
ATOM 1535 N N . VAL B 1 72 ? 16.857 33.143 -8.003 1.00 22.84 80 VAL B N 1
ATOM 1536 C CA . VAL B 1 72 ? 15.866 32.821 -9.037 1.00 25.83 80 VAL B CA 1
ATOM 1537 C C . VAL B 1 72 ? 14.426 32.659 -8.535 1.00 26.42 80 VAL B C 1
ATOM 1538 O O . VAL B 1 72 ? 13.495 32.967 -9.289 1.00 28.43 80 VAL B O 1
ATOM 1542 N N . SER B 1 73 ? 14.234 32.205 -7.287 1.00 27.55 81 SER B N 1
ATOM 1543 C CA . SER B 1 73 ? 12.941 31.698 -6.786 1.00 27.92 81 SER B CA 1
ATOM 1544 C C . SER B 1 73 ? 12.361 32.406 -5.561 1.00 28.67 81 SER B C 1
ATOM 1545 O O . SER B 1 73 ? 11.176 32.240 -5.298 1.00 30.10 81 SER B O 1
ATOM 1548 N N . GLN B 1 74 ? 13.162 33.142 -4.780 1.00 26.19 82 GLN B N 1
ATOM 1549 C CA . GLN B 1 74 ? 12.656 33.779 -3.570 1.00 25.35 82 GLN B CA 1
ATOM 1550 C C . GLN B 1 74 ? 12.877 35.275 -3.540 1.00 24.68 82 GLN B C 1
ATOM 1551 O O . GLN B 1 74 ? 12.172 35.979 -2.828 1.00 24.95 82 GLN B O 1
ATOM 1557 N N . LEU B 1 75 ? 13.905 35.768 -4.228 1.00 24.38 83 LEU B N 1
ATOM 1558 C CA . LEU B 1 75 ? 14.228 37.207 -4.120 1.00 24.95 83 LEU B CA 1
ATOM 1559 C C . LEU B 1 75 ? 13.039 38.134 -4.490 1.00 25.75 83 LEU B C 1
ATOM 1560 O O . LEU B 1 75 ? 12.744 39.078 -3.750 1.00 24.76 83 LEU B O 1
ATOM 1565 N N . SER B 1 76 ? 12.323 37.867 -5.594 1.00 27.24 84 SER B N 1
ATOM 1566 C CA . SER B 1 76 ? 11.117 38.723 -5.894 1.00 28.42 84 SER B CA 1
ATOM 1567 C C . SER B 1 76 ? 10.046 38.700 -4.809 1.00 27.93 84 SER B C 1
ATOM 1568 O O . SER B 1 76 ? 9.405 39.707 -4.528 1.00 29.33 84 SER B O 1
ATOM 1571 N N . ILE B 1 77 ? 9.853 37.549 -4.179 1.00 28.77 85 ILE B N 1
ATOM 1572 C CA . ILE B 1 77 ? 8.854 37.410 -3.122 1.00 28.29 85 ILE B CA 1
ATOM 1573 C C . ILE B 1 77 ? 9.211 38.213 -1.872 1.00 28.42 85 ILE B C 1
ATOM 1574 O O . ILE B 1 77 ? 8.358 38.887 -1.236 1.00 26.25 85 ILE B O 1
ATOM 1579 N N . HIS B 1 78 ? 10.483 38.102 -1.494 1.00 27.34 86 HIS B N 1
ATOM 1580 C CA . HIS B 1 78 ? 10.955 38.808 -0.347 1.00 27.59 86 HIS B CA 1
ATOM 1581 C C . HIS B 1 78 ? 11.022 40.291 -0.608 1.00 27.44 86 HIS B C 1
ATOM 1582 O O . HIS B 1 78 ? 10.814 41.081 0.302 1.00 29.11 86 HIS B O 1
ATOM 1589 N N . PHE B 1 79 ? 11.307 40.677 -1.842 1.00 28.68 87 PHE B N 1
ATOM 1590 C CA . PHE B 1 79 ? 11.230 42.096 -2.231 1.00 29.09 87 PHE B CA 1
ATOM 1591 C C . PHE B 1 79 ? 9.826 42.664 -1.944 1.00 30.14 87 PHE B C 1
ATOM 1592 O O . PHE B 1 79 ? 9.675 43.680 -1.275 1.00 29.17 87 PHE B O 1
ATOM 1600 N N . GLU B 1 80 ? 8.809 41.938 -2.402 1.00 31.37 88 GLU B N 1
ATOM 1601 C CA . GLU B 1 80 ? 7.415 42.336 -2.284 1.00 32.58 88 GLU B CA 1
ATOM 1602 C C . GLU B 1 80 ? 6.914 42.263 -0.859 1.00 33.21 88 GLU B C 1
ATOM 1603 O O . GLU B 1 80 ? 6.268 43.183 -0.388 1.00 33.64 88 GLU B O 1
ATOM 1609 N N . ARG B 1 81 ? 7.227 41.173 -0.163 1.00 34.10 89 ARG B N 1
ATOM 1610 C CA . ARG B 1 81 ? 7.056 41.101 1.284 1.00 35.40 89 ARG B CA 1
ATOM 1611 C C . ARG B 1 81 ? 7.497 42.390 1.991 1.00 35.14 89 ARG B C 1
ATOM 1612 O O . ARG B 1 81 ? 6.777 42.932 2.833 1.00 35.41 89 ARG B O 1
ATOM 1620 N N . LEU B 1 82 ? 8.684 42.880 1.646 1.00 34.14 90 LEU B N 1
ATOM 1621 C CA . LEU B 1 82 ? 9.302 43.945 2.406 1.00 32.57 90 LEU B CA 1
ATOM 1622 C C . LEU B 1 82 ? 8.685 45.312 2.131 1.00 33.40 90 LEU B C 1
ATOM 1623 O O . LEU B 1 82 ? 8.553 46.124 3.056 1.00 32.09 90 LEU B O 1
ATOM 1628 N N . LYS B 1 83 ? 8.342 45.549 0.862 1.00 34.26 91 LYS B N 1
ATOM 1629 C CA . LYS B 1 83 ? 7.438 46.613 0.405 1.00 36.31 91 LYS B CA 1
ATOM 1630 C C . LYS B 1 83 ? 6.125 46.601 1.182 1.00 37.89 91 LYS B C 1
ATOM 1631 O O . LYS B 1 83 ? 5.712 47.609 1.742 1.00 38.22 91 LYS B O 1
ATOM 1637 N N . GLU B 1 84 ? 5.495 45.429 1.231 1.00 39.68 92 GLU B N 1
ATOM 1638 C CA . GLU B 1 84 ? 4.220 45.239 1.892 1.00 41.09 92 GLU B CA 1
ATOM 1639 C C . GLU B 1 84 ? 4.384 45.483 3.373 1.00 41.87 92 GLU B C 1
ATOM 1640 O O . GLU B 1 84 ? 3.494 46.063 4.007 1.00 42.34 92 GLU B O 1
ATOM 1646 N N . PHE B 1 85 ? 5.535 45.081 3.920 1.00 41.41 93 PHE B N 1
ATOM 1647 C CA . PHE B 1 85 ? 5.859 45.358 5.317 1.00 41.00 93 PHE B CA 1
ATOM 1648 C C . PHE B 1 85 ? 6.076 46.839 5.596 1.00 40.91 93 PHE B C 1
ATOM 1649 O O . PHE B 1 85 ? 5.506 47.384 6.541 1.00 40.67 93 PHE B O 1
ATOM 1657 N N . ALA B 1 86 ? 6.898 47.494 4.781 1.00 40.96 94 ALA B N 1
ATOM 1658 C CA . ALA B 1 86 ? 7.170 48.918 4.957 1.00 41.81 94 ALA B CA 1
ATOM 1659 C C . ALA B 1 86 ? 5.929 49.786 4.752 1.00 42.60 94 ALA B C 1
ATOM 1660 O O . ALA B 1 86 ? 5.793 50.821 5.391 1.00 42.53 94 ALA B O 1
ATOM 1662 N N . GLU B 1 87 ? 5.033 49.359 3.865 1.00 44.08 95 GLU B N 1
ATOM 1663 C CA . GLU B 1 87 ? 3.797 50.101 3.606 1.00 45.40 95 GLU B CA 1
ATOM 1664 C C . GLU B 1 87 ? 2.858 50.075 4.810 1.00 46.01 95 GLU B C 1
ATOM 1665 O O . GLU B 1 87 ? 2.514 51.134 5.329 1.00 46.51 95 GLU B O 1
ATOM 1671 N N . SER B 1 88 ? 2.455 48.882 5.259 1.00 46.50 96 SER B N 1
ATOM 1672 C CA . SER B 1 88 ? 1.603 48.750 6.448 1.00 46.30 96 SER B CA 1
ATOM 1673 C C . SER B 1 88 ? 2.156 49.669 7.520 1.00 46.25 96 SER B C 1
ATOM 1674 O O . SER B 1 88 ? 1.459 50.562 8.037 1.00 46.45 96 SER B O 1
ATOM 1677 N N . LYS B 1 89 ? 3.436 49.476 7.819 1.00 45.36 97 LYS B N 1
ATOM 1678 C CA . LYS B 1 89 ? 4.110 50.266 8.845 1.00 44.54 97 LYS B CA 1
ATOM 1679 C C . LYS B 1 89 ? 4.157 51.777 8.588 1.00 43.39 97 LYS B C 1
ATOM 1680 O O . LYS B 1 89 ? 4.491 52.538 9.494 1.00 43.30 97 LYS B O 1
ATOM 1686 N N . GLY B 1 90 ? 3.801 52.218 7.384 1.00 42.99 98 GLY B N 1
ATOM 1687 C CA . GLY B 1 90 ? 3.680 53.674 7.100 1.00 42.47 98 GLY B CA 1
ATOM 1688 C C . GLY B 1 90 ? 4.791 54.368 6.324 1.00 42.47 98 GLY B C 1
ATOM 1689 O O . GLY B 1 90 ? 4.842 55.607 6.276 1.00 42.55 98 GLY B O 1
ATOM 1690 N N . PHE B 1 91 ? 5.683 53.575 5.725 1.00 42.44 99 PHE B N 1
ATOM 1691 C CA . PHE B 1 91 ? 6.844 54.058 4.958 1.00 42.28 99 PHE B CA 1
ATOM 1692 C C . PHE B 1 91 ? 6.770 53.393 3.584 1.00 41.44 99 PHE B C 1
ATOM 1693 O O . PHE B 1 91 ? 7.651 52.604 3.214 1.00 40.99 99 PHE B O 1
ATOM 1701 N N . LYS B 1 92 ? 5.702 53.682 2.841 1.00 39.65 100 LYS B N 1
ATOM 1702 C CA . LYS B 1 92 ? 5.515 53.084 1.521 1.00 38.24 100 LYS B CA 1
ATOM 1703 C C . LYS B 1 92 ? 6.733 53.312 0.619 1.00 36.69 100 LYS B C 1
ATOM 1704 O O . LYS B 1 92 ? 7.298 54.395 0.579 1.00 35.57 100 LYS B O 1
ATOM 1710 N N . ILE B 1 93 ? 7.128 52.270 -0.102 1.00 35.56 101 ILE B N 1
ATOM 1711 C CA . ILE B 1 93 ? 8.329 52.312 -0.933 1.00 35.19 101 ILE B CA 1
ATOM 1712 C C . ILE B 1 93 ? 7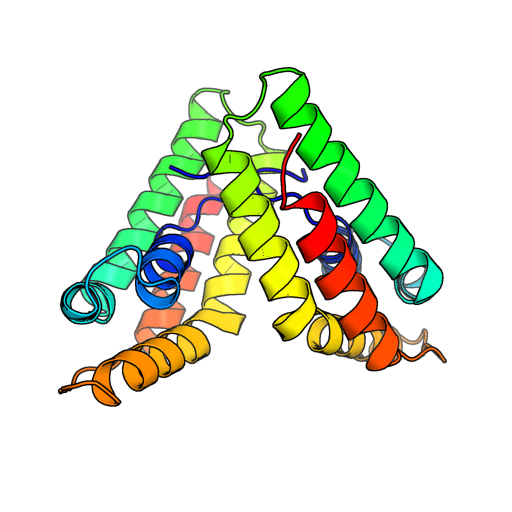.968 52.434 -2.407 1.00 34.74 101 ILE B C 1
ATOM 1713 O O . ILE B 1 93 ? 7.082 51.736 -2.889 1.00 34.63 101 ILE B O 1
ATOM 1718 N N . GLU B 1 94 ? 8.658 53.320 -3.115 1.00 34.83 102 GLU B N 1
ATOM 1719 C CA . GLU B 1 94 ? 8.341 53.589 -4.523 1.00 35.83 102 GLU B CA 1
ATOM 1720 C C . GLU B 1 94 ? 9.511 53.067 -5.330 1.00 35.92 102 GLU B C 1
ATOM 1721 O O . GLU B 1 94 ? 10.138 53.818 -6.085 1.00 36.76 102 GLU B O 1
ATOM 1727 N N . LYS B 1 95 ? 9.813 51.783 -5.119 1.00 35.45 103 LYS B N 1
ATOM 1728 C CA . LYS B 1 95 ? 10.881 51.061 -5.838 1.00 35.02 103 LYS B CA 1
ATOM 1729 C C . LYS B 1 95 ? 10.277 49.749 -6.339 1.00 34.15 103 LYS B C 1
ATOM 1730 O O . LYS B 1 95 ? 9.322 49.221 -5.739 1.00 34.15 103 LYS B O 1
ATOM 1736 N N . LYS B 1 96 ? 10.841 49.232 -7.427 1.00 34.04 104 LYS B N 1
ATOM 1737 C CA . LYS B 1 96 ? 10.510 47.899 -7.961 1.00 33.32 104 LYS B CA 1
ATOM 1738 C C . LYS B 1 96 ? 11.774 47.165 -8.459 1.00 31.74 104 LYS B C 1
ATOM 1739 O O . LYS B 1 96 ? 12.845 47.756 -8.597 1.00 30.26 104 LYS B O 1
ATOM 1745 N N . LEU B 1 97 ? 11.636 45.859 -8.699 1.00 31.25 105 LEU B N 1
ATOM 1746 C CA . LEU B 1 97 ? 12.788 45.016 -9.025 1.00 30.56 105 LEU B CA 1
ATOM 1747 C C . LEU B 1 97 ? 12.585 44.482 -10.438 1.00 30.61 105 LEU B C 1
ATOM 1748 O O . LEU B 1 97 ? 11.646 43.732 -10.676 1.00 29.99 105 LEU B O 1
ATOM 1753 N N . ASP B 1 98 ? 13.441 44.887 -11.364 1.00 31.33 106 ASP B N 1
ATOM 1754 C CA . ASP B 1 98 ? 13.352 44.405 -12.756 1.00 32.12 106 ASP B CA 1
ATOM 1755 C C . ASP B 1 98 ? 13.590 42.878 -12.865 1.00 31.66 106 ASP B C 1
ATOM 1756 O O . ASP B 1 98 ? 14.594 42.380 -12.369 1.00 30.09 106 ASP B O 1
ATOM 1761 N N . PRO B 1 99 ? 12.650 42.131 -13.488 1.00 31.10 107 PRO B N 1
ATOM 1762 C CA . PRO B 1 99 ? 12.932 40.736 -13.846 1.00 30.26 107 PRO B CA 1
ATOM 1763 C C . PRO B 1 99 ? 14.296 40.518 -14.486 1.00 30.05 107 PRO B C 1
ATOM 1764 O O . PRO B 1 99 ? 14.972 39.516 -14.190 1.00 29.05 107 PRO B O 1
ATOM 1768 N N . GLU B 1 100 ? 14.712 41.450 -15.343 1.00 29.22 108 GLU B N 1
ATOM 1769 C CA . GLU B 1 100 ? 16.029 41.353 -15.973 1.00 29.35 108 GLU B CA 1
ATOM 1770 C C . GLU B 1 100 ? 17.135 41.410 -14.926 1.00 27.32 108 GLU B C 1
ATOM 1771 O O . GLU B 1 100 ? 18.185 40.808 -15.103 1.00 27.99 108 GLU B O 1
ATOM 1777 N N . VAL B 1 101 ? 16.929 42.170 -13.842 1.00 25.73 109 VAL B N 1
ATOM 1778 C CA . VAL B 1 101 ? 17.997 42.308 -12.831 1.00 23.31 109 VAL B CA 1
ATOM 1779 C C . VAL B 1 101 ? 18.134 40.976 -12.040 1.00 22.69 109 VAL B C 1
ATOM 1780 O O . VAL B 1 101 ? 19.224 40.457 -11.851 1.00 22.29 109 VAL B O 1
ATOM 1784 N N . ILE B 1 102 ? 17.005 40.417 -11.634 1.00 22.52 110 ILE B N 1
ATOM 1785 C CA . ILE B 1 102 ? 16.965 39.061 -11.072 1.00 22.58 110 ILE B CA 1
ATOM 1786 C C . ILE B 1 102 ? 17.758 38.094 -11.934 1.00 23.57 110 ILE B C 1
ATOM 1787 O O . ILE B 1 102 ? 18.641 37.407 -11.425 1.00 24.12 110 ILE B O 1
ATOM 1792 N N . ASN B 1 103 ? 17.445 38.040 -13.235 1.00 24.75 111 ASN B N 1
ATOM 1793 C CA . ASN B 1 103 ? 18.196 37.174 -14.156 1.00 25.19 111 ASN B CA 1
ATOM 1794 C C . ASN B 1 103 ? 19.684 37.451 -14.133 1.00 23.93 111 ASN B C 1
ATOM 1795 O O . ASN B 1 103 ? 20.467 36.510 -14.133 1.00 23.92 111 ASN B O 1
ATOM 1800 N N . GLU B 1 104 ? 20.087 38.726 -14.148 1.00 23.79 112 GLU B N 1
ATOM 1801 C CA . GLU B 1 104 ? 21.524 39.034 -14.217 1.00 23.35 112 GLU B CA 1
ATOM 1802 C C . GLU B 1 104 ? 22.263 38.664 -12.927 1.00 22.42 112 GLU B C 1
ATOM 1803 O O . GLU B 1 104 ? 23.424 38.325 -12.983 1.00 20.93 112 GLU B O 1
ATOM 1809 N N . ILE B 1 105 ? 21.598 38.789 -11.777 1.00 21.48 113 ILE B N 1
ATOM 1810 C CA . ILE B 1 105 ? 22.213 38.378 -10.468 1.00 21.48 113 ILE B CA 1
ATOM 1811 C C . ILE B 1 105 ? 22.439 36.854 -10.474 1.00 20.83 113 ILE B C 1
ATOM 1812 O O . ILE B 1 105 ? 23.528 36.376 -10.182 1.00 21.54 113 ILE B O 1
ATOM 1817 N N . ALA B 1 106 ? 21.408 36.090 -10.861 1.00 23.02 114 ALA B N 1
ATOM 1818 C CA . ALA B 1 106 ? 21.513 34.600 -10.918 1.00 23.06 114 ALA B CA 1
ATOM 1819 C C . ALA B 1 106 ? 22.653 34.213 -11.809 1.00 22.88 114 ALA B C 1
ATOM 1820 O O . ALA B 1 106 ? 23.486 33.351 -11.479 1.00 22.17 114 ALA B O 1
ATOM 1822 N N . LEU B 1 107 ? 22.662 34.839 -12.984 1.00 23.76 115 LEU B N 1
ATOM 1823 C CA . LEU B 1 107 ? 23.671 34.572 -13.982 1.00 24.86 115 LEU B CA 1
ATOM 1824 C C . LEU B 1 107 ? 25.062 34.938 -13.456 1.00 23.90 115 LEU B C 1
ATOM 1825 O O . LEU B 1 107 ? 26.029 34.215 -13.691 1.00 24.44 115 LEU B O 1
ATOM 1830 N N . TYR B 1 108 ? 25.172 36.066 -12.762 1.00 22.82 116 TYR B N 1
ATOM 1831 C CA . TYR B 1 108 ? 26.450 36.438 -12.097 1.00 24.19 116 TYR B CA 1
ATOM 1832 C C . TYR B 1 108 ? 26.928 35.375 -11.087 1.00 23.21 116 TYR B C 1
ATOM 1833 O O . TYR B 1 108 ? 28.118 35.042 -11.013 1.00 23.89 116 TYR B O 1
ATOM 1842 N N . ILE B 1 109 ? 26.013 34.855 -10.284 1.00 24.27 117 ILE B N 1
ATOM 1843 C CA . ILE B 1 109 ? 26.374 33.810 -9.278 1.00 23.46 117 ILE B CA 1
ATOM 1844 C C . ILE B 1 109 ? 26.820 32.551 -10.025 1.00 26.01 117 ILE B C 1
ATOM 1845 O O . ILE B 1 109 ? 27.806 31.853 -9.669 1.00 24.23 117 ILE B O 1
ATOM 1850 N N . ASP B 1 110 ? 26.062 32.268 -11.091 1.00 27.11 118 ASP B N 1
ATOM 1851 C CA . ASP B 1 110 ? 26.320 31.137 -11.936 1.00 29.66 118 ASP B CA 1
ATOM 1852 C C . ASP B 1 110 ? 27.756 31.231 -12.431 1.00 29.37 118 ASP B C 1
ATOM 1853 O O . ASP B 1 110 ? 28.449 30.231 -12.480 1.00 29.75 118 ASP B O 1
ATOM 1858 N N . ARG B 1 111 ? 28.176 32.449 -12.767 0.50 29.25 119 ARG B N 1
ATOM 1859 C CA . ARG B 1 111 ? 29.528 32.800 -13.212 0.50 29.25 119 ARG B CA 1
ATOM 1860 C C . ARG B 1 111 ? 30.612 32.534 -12.137 0.50 30.08 119 ARG B C 1
ATOM 1861 O O . ARG B 1 111 ? 31.568 31.793 -12.376 0.50 28.64 119 ARG B O 1
ATOM 1869 N N . VAL B 1 112 ? 30.460 33.105 -10.940 1.00 31.13 120 VAL B N 1
ATOM 1870 C CA . VAL B 1 112 ? 31.492 32.892 -9.882 1.00 32.61 120 VAL B CA 1
ATOM 1871 C C . VAL B 1 112 ? 31.497 31.483 -9.263 1.00 33.61 120 VAL B C 1
ATOM 1872 O O . VAL B 1 112 ? 32.523 31.013 -8.733 1.00 32.38 120 VAL B O 1
ATOM 1876 N N . GLU B 1 113 ? 30.337 30.831 -9.321 1.00 35.68 121 GLU B N 1
ATOM 1877 C CA . GLU B 1 113 ? 30.179 29.441 -8.879 1.00 37.90 121 GLU B CA 1
ATOM 1878 C C . GLU B 1 113 ? 31.278 28.595 -9.543 1.00 39.82 121 GLU B C 1
ATOM 1879 O O . GLU B 1 113 ? 31.954 27.834 -8.853 1.00 39.35 121 GLU B O 1
ATOM 1885 N N . LYS B 1 114 ? 31.442 28.720 -10.870 1.00 41.30 122 LYS B N 1
ATOM 1886 C CA . LYS B 1 114 ? 32.600 28.127 -11.578 1.00 44.63 122 LYS B CA 1
ATOM 1887 C C . LYS B 1 114 ? 33.868 28.663 -10.884 1.00 45.87 122 LYS B C 1
ATOM 1888 O O . LYS B 1 114 ? 34.094 29.856 -10.850 1.00 46.84 122 LYS B O 1
ATOM 1894 N N . GLU B 1 115 ? 34.662 27.783 -10.295 1.00 47.75 123 GLU B N 1
ATOM 1895 C CA . GLU B 1 115 ? 35.290 28.127 -9.005 1.00 49.41 123 GLU B CA 1
ATOM 1896 C C . GLU B 1 115 ? 36.490 29.040 -8.955 1.00 50.24 123 GLU B C 1
ATOM 1897 O O . GLU B 1 115 ? 36.590 29.973 -9.742 1.00 50.85 123 GLU B O 1
ATOM 1903 N N . VAL B 1 116 ? 37.358 28.762 -7.973 1.00 51.46 124 VAL B N 1
ATOM 1904 C CA . VAL B 1 116 ? 38.374 29.690 -7.402 1.00 51.94 124 VAL B CA 1
ATOM 1905 C C . VAL B 1 116 ? 38.529 31.055 -8.109 1.00 52.08 124 VAL B C 1
ATOM 1906 O O . VAL B 1 116 ? 37.722 31.979 -7.903 1.00 51.67 124 VAL B O 1
#

Sequence (229 aa):
GHMLYINSFLDRMGEIIRGEKSVEEADKLLDQKNIFEMFRSDCEEILNLYKSGKAEKEEVQRNFYLLKTYVVSQLSIHFERLKEFAESKGEKKLDPEVINEIALYIDRVEKEVGHMLYINSFLDRMGEIIRGEKSVEEADKLLDQKNIFEMFRSDCEEILNLYKSGKAEKEEVQRNFYLLKTYVVSQLSIHFERLKEFAESKGFKIEKKLDPEVINEIALYIDRVEKEV

Foldseek 3Di:
DPDDADDVLVVVLVCPVVVVDPLVVLVCSLDLVVNLVRLVVVLVVLVVCPVVVVDDPVNSVVRLVVNLCCLVPPPQVSSVVSVVVSVVPPDDHHDVVSSVVSSVVSVVSSVVD/DEDDADDVLVVVLVCCVVVVDPLVCLQVSLPLVVNLVRLVVRLVVLQVCCVVVVDPLVRSLVNLVVNLCCLLPPPQVSSVVSQVVSVVVPNHHPHHHDPVSSVVSSVVSVVPSVDD